Protein 2Z5B (pdb70)

InterPro domains:
  IPR018854 Proteasome chaperone 3/4 [PF10448] (1-143)

Solvent-accessible surface area: 13976 Å² total; per-residue (Å²): 115,60,2,72,26,20,68,82,71,20,103,121,142,19,36,0,21,2,6,0,2,0,2,46,91,61,225,58,143,125,20,1,0,9,1,14,0,2,11,48,123,217,104,19,41,2,22,0,2,12,19,0,59,19,104,116,167,108,72,20,68,32,97,38,3,34,84,21,204,35,85,94,12,59,50,0,0,92,57,2,0,33,57,0,0,82,117,20,46,7,13,0,1,0,0,0,16,10,34,107,82,31,75,20,53,86,0,88,85,24,38,146,26,0,16,102,57,1,40,85,27,0,100,102,49,14,79,124,114,39,64,88,61,54,33,85,12,78,233,211,76,90,28,0,1,1,3,0,3,50,23,95,70,8,10,8,0,7,0,0,12,48,1,53,8,62,3,0,4,35,0,32,38,122,69,197,274,125,83,115,93,132,104,117,86,173,110,113,113,42,84,22,83,38,56,38,57,38,46,90,93,85,30,100,54,11,60,77,5,0,36,71,0,0,10,23,0,96,160,57,8,71,122,136,200,27,27,0,1,0,0,3,2,56,153,2,53,166,94,59,126,104,70,155,43,38,20,69,44,0,31,124,3,0,99,49,15,143,0

Secondary structure (DSSP, 8-state):
--EEEEEEEE-----EEEEEEEESS-SSSSSPEEEEEEE-----EEEEEEEEEES----EEEEEEE--S-HHHHHHHHHHHHHHHHHHTS-EEEEEEEPTT--THHHHHTHHHHHHHHHHHHHHHH-/--EEEEEEES---PPEEEEEEEE-SS-EEEEEEETTB--EEEEEEE------SHHHHHHHH---EEEEEEES-TT-TTHHHHHHHHHHHIIIIIS----EEEEEE-GGG----SSHHHHHHHHHHHHHHHT-

Foldseek 3Di:
DQKDWDWDWADDLFIKTKIWIGGQADAADEDEIEIEMEGDPCQWDQAWKKKWAPPPCVDIDIDTPRDHPDPLLVVLQHCQQRVLCVVRRGMYIYTYTYHPPDDSVSCVVCVVVVNVVVVVVVVVSND/DDKFKFWDFQPPVTWIWIWMWDDDPQEIEIETETNNDWFWKKKKAWDDAVDDPVVVVCRVPPTDIDIGTPTDDPDDPLVSVLVSVLQVCVVPCLVPCNYMYMYIYDPVLAVVHDCRPSSSVVVSVRVVVSSD

Organism: Saccharomyces cerevisiae (strain ATCC 204508 / S288c) (NCBI:txid559292)

B-factor: mean 40.87, std 11.17, range [23.37, 74.4]

Radius of gyration: 18.98 Å; Cα contacts (8 Å, |Δi|>4): 530; chains: 2; bounding box: 68×46×50 Å

Nearest PDB structures (foldseek):
  2z5b-assembly1_A  TM=1.008E+00  e=1.012E-27  Saccharomyces cerevisiae
  2z5c-assembly2_D  TM=9.522E-01  e=6.255E-19  Saccharomyces cerevisiae
  8po5-assembly1_A  TM=5.313E-01  e=8.573E-04  Lactobacillus
  6ofl-assembly2_B  TM=3.312E-01  e=4.789E-01  Aequorea victoria
  8igg-assembly1_B  TM=2.305E-01  e=3.195E+00  Pseudomonas phage 201phi2-1

GO terms:
  GO:0005634 nucleus (C, IDA)
  GO:0005737 cytoplasm (C, IDA)
  GO:0051131 chaperone-mediated protein complex assembly (P, IGI)
  GO:0005737 cytoplasm (C, HDA)
  GO:0043248 proteasome assembly (P, IMP)
  GO:0051131 chaperone-mediated protein complex assembly (P, IMP)
  GO:0051131 chaperone-mediated protein complex assembly (P, IPI)
  GO:0005515 protein binding (F, IPI)
  GO:0080129 proteasome core complex assembly (P, IDA)
  GO:0032991 protein-containing complex (C, IDA)

Structure (mmCIF, N/CA/C/O backbone):
data_2Z5B
#
_entry.id   2Z5B
#
_cell.length_a   57.487
_cell.length_b   57.487
_cell.length_c   82.206
_cell.angle_alpha   90.00
_cell.angle_beta   90.00
_cell.angle_gamma   120.00
#
_symmetry.space_group_name_H-M   'P 31'
#
loop_
_entity.id
_entity.type
_entity.pdbx_description
1 polymer 'Protein YPL144W'
2 polymer 'Uncharacterized protein YLR021W'
3 water water
#
loop_
_atom_site.group_PDB
_atom_site.id
_atom_site.type_symbol
_atom_site.label_atom_id
_atom_site.label_alt_id
_atom_site.label_comp_id
_atom_site.label_asym_id
_atom_site.label_entity_id
_atom_site.label_seq_id
_atom_site.pdbx_PDB_ins_code
_atom_site.Cartn_x
_atom_site.Cartn_y
_atom_site.Cartn_z
_atom_site.occupancy
_atom_site.B_iso_or_equiv
_atom_site.auth_seq_id
_atom_site.auth_comp_id
_atom_site.auth_asym_id
_atom_site.auth_atom_id
_atom_site.pdbx_PDB_model_num
ATOM 1 N N . MET A 1 4 ? -14.146 56.374 -17.544 1.00 42.83 1 MET A N 1
ATOM 2 C CA . MET A 1 4 ? -13.111 55.742 -16.671 1.00 42.31 1 MET A CA 1
ATOM 3 C C . MET A 1 4 ? -13.766 55.203 -15.392 1.00 40.86 1 MET A C 1
ATOM 4 O O . MET A 1 4 ? -14.504 55.918 -14.723 1.00 40.79 1 MET A O 1
ATOM 9 N N . LEU A 1 5 ? -13.516 53.937 -15.066 1.00 39.29 2 LEU A N 1
ATOM 10 C CA . LEU A 1 5 ? -14.250 53.266 -13.982 1.00 37.96 2 LEU A CA 1
ATOM 11 C C . LEU A 1 5 ? -13.685 53.543 -12.598 1.00 37.30 2 LEU A C 1
ATOM 12 O O . LEU A 1 5 ? -14.370 53.350 -11.593 1.00 37.23 2 LEU A O 1
ATOM 17 N N . VAL A 1 6 ? -12.431 53.975 -12.554 1.00 36.09 3 VAL A N 1
ATOM 18 C CA . VAL A 1 6 ? -11.770 54.311 -11.290 1.00 35.37 3 VAL A CA 1
ATOM 19 C C . VAL A 1 6 ? -11.131 55.678 -11.425 1.00 34.82 3 VAL A C 1
ATOM 20 O O . VAL A 1 6 ? -10.893 56.129 -12.540 1.00 34.90 3 VAL A O 1
ATOM 24 N N . LYS A 1 7 ? -10.895 56.358 -10.309 1.00 33.79 4 LYS A N 1
ATOM 25 C CA . LYS A 1 7 ? -10.072 57.561 -10.321 1.00 33.79 4 LYS A CA 1
ATOM 26 C C . LYS A 1 7 ? -9.299 57.719 -9.016 1.00 32.78 4 LYS A C 1
ATOM 27 O O . LYS A 1 7 ? -9.738 57.239 -7.959 1.00 31.83 4 LYS A O 1
ATOM 33 N N . THR A 1 8 ? -8.159 58.392 -9.076 1.00 31.77 5 THR A N 1
ATOM 34 C CA . THR A 1 8 ? -7.519 58.723 -7.813 1.00 31.28 5 THR A CA 1
ATOM 35 C C . THR A 1 8 ? -7.450 60.201 -7.592 1.00 31.20 5 THR A C 1
ATOM 36 O O . THR A 1 8 ? -7.327 61.008 -8.542 1.00 29.15 5 THR A O 1
ATOM 40 N N . ILE A 1 9 ? -7.611 60.553 -6.324 1.00 29.81 6 ILE A N 1
ATOM 41 C CA . ILE A 1 9 ? -7.615 61.927 -5.907 1.00 30.34 6 ILE A CA 1
ATOM 42 C C . ILE A 1 9 ? -6.556 62.112 -4.825 1.00 30.65 6 ILE A C 1
ATOM 43 O O . ILE A 1 9 ? -6.223 61.159 -4.103 1.00 30.00 6 ILE A O 1
ATOM 48 N N . SER A 1 10 ? -6.010 63.323 -4.748 1.00 31.15 7 SER A N 1
ATOM 49 C CA . SER A 1 10 ? -5.066 63.717 -3.701 1.00 32.75 7 SER A CA 1
ATOM 50 C C . SER A 1 10 ? -5.756 64.813 -2.907 1.00 33.23 7 SER A C 1
ATOM 51 O O . SER A 1 10 ? -6.288 65.769 -3.490 1.00 32.57 7 SER A O 1
ATOM 54 N N . ARG A 1 11 ? -5.780 64.663 -1.583 1.00 33.73 8 ARG A N 1
ATOM 55 C CA . ARG A 1 11 ? -6.494 65.599 -0.735 1.00 34.68 8 ARG A CA 1
ATOM 56 C C . ARG A 1 11 ? -5.710 65.854 0.535 1.00 35.60 8 ARG A C 1
ATOM 57 O O . ARG A 1 11 ? -5.069 64.958 1.077 1.00 34.23 8 ARG A O 1
ATOM 65 N N . THR A 1 12 ? -5.747 67.096 0.994 1.00 37.23 9 THR A N 1
ATOM 66 C CA . THR A 1 12 ? -5.281 67.402 2.329 1.00 38.65 9 THR A CA 1
ATOM 67 C C . THR A 1 12 ? -6.513 67.640 3.182 1.00 39.53 9 THR A C 1
ATOM 68 O O . THR A 1 12 ? -7.444 68.345 2.774 1.00 39.88 9 THR A O 1
ATOM 72 N N . ILE A 1 13 ? -6.566 67.034 4.355 1.00 39.96 10 ILE A N 1
ATOM 73 C CA . ILE A 1 13 ? -7.651 67.396 5.225 1.00 41.21 10 ILE A CA 1
ATOM 74 C C . ILE A 1 13 ? -7.159 68.176 6.444 1.00 42.39 10 ILE A C 1
ATOM 75 O O . ILE A 1 13 ? -6.341 67.702 7.238 1.00 40.66 10 ILE A O 1
ATOM 80 N N . GLU A 1 14 ? -7.686 69.394 6.539 1.00 44.12 11 GLU A N 1
ATOM 81 C CA . GLU A 1 14 ? -7.175 70.437 7.419 1.00 46.81 11 GLU A CA 1
ATOM 82 C C . GLU A 1 14 ? -7.930 70.538 8.744 1.00 48.19 11 GLU A C 1
ATOM 83 O O . GLU A 1 14 ? -8.540 69.577 9.205 1.00 48.66 11 GLU A O 1
ATOM 89 N N . SER A 1 15 ? -7.893 71.749 9.306 1.00 50.19 12 SER A N 1
ATOM 90 C CA . SER A 1 15 ? -8.464 72.134 10.606 1.00 51.07 12 SER A CA 1
ATOM 91 C C . SER A 1 15 ? -8.589 71.051 11.660 1.00 51.53 12 SER A C 1
ATOM 92 O O . SER A 1 15 ? -7.586 70.676 12.265 1.00 52.51 12 SER A O 1
ATOM 95 N N . GLN A 1 21 ? -5.101 69.169 16.403 1.00 43.08 18 GLN A N 1
ATOM 96 C CA . GLN A 1 21 ? -5.326 67.937 15.631 1.00 42.42 18 GLN A CA 1
ATOM 97 C C . GLN A 1 21 ? -4.498 67.980 14.361 1.00 41.36 18 GLN A C 1
ATOM 98 O O . GLN A 1 21 ? -4.446 69.017 13.695 1.00 41.51 18 GLN A O 1
ATOM 104 N N . PRO A 1 22 ? -3.878 66.846 14.007 1.00 40.09 19 PRO A N 1
ATOM 105 C CA . PRO A 1 22 ? -2.954 66.825 12.892 1.00 39.06 19 PRO A CA 1
ATOM 106 C C . PRO A 1 22 ? -3.681 66.958 11.559 1.00 37.51 19 PRO A C 1
ATOM 107 O O . PRO A 1 22 ? -4.809 66.487 11.401 1.00 37.21 19 PRO A O 1
ATOM 111 N N . THR A 1 23 ? -3.028 67.635 10.631 1.00 35.55 20 THR A N 1
ATOM 112 C CA . THR A 1 23 ? -3.471 67.722 9.267 1.00 34.30 20 THR A CA 1
ATOM 113 C C . THR A 1 23 ? -3.149 66.393 8.589 1.00 32.55 20 THR A C 1
ATOM 114 O O . THR A 1 23 ? -2.095 65.818 8.830 1.00 31.58 20 THR A O 1
ATOM 118 N N . LEU A 1 24 ? -4.068 65.892 7.772 1.00 31.06 21 LEU A N 1
ATOM 119 C CA . LEU A 1 24 ? -3.847 64.580 7.144 1.00 30.33 21 LEU A CA 1
ATOM 120 C C . LEU A 1 24 ? -3.630 64.735 5.652 1.00 29.89 21 LEU A C 1
ATOM 121 O O . LEU A 1 24 ? -4.195 65.627 5.021 1.00 30.65 21 LEU A O 1
ATOM 126 N N . ASP A 1 25 ? -2.804 63.849 5.115 1.00 29.69 22 ASP A N 1
ATOM 127 C CA . ASP A 1 25 ? -2.474 63.767 3.702 1.00 29.49 22 ASP A CA 1
ATOM 128 C C . ASP A 1 25 ? -3.056 62.460 3.157 1.00 28.91 22 ASP A C 1
ATOM 129 O O . ASP A 1 25 ? -2.795 61.397 3.709 1.00 27.22 22 ASP A O 1
ATOM 134 N N . VAL A 1 26 ? -3.828 62.563 2.076 1.00 28.26 23 VAL A N 1
ATOM 135 C CA . VAL A 1 26 ? -4.592 61.447 1.539 1.00 27.77 23 VAL A CA 1
ATOM 136 C C . VAL A 1 26 ? -4.361 61.288 0.023 1.00 27.18 23 VAL A C 1
ATOM 137 O O . VAL A 1 26 ? -4.341 62.276 -0.721 1.00 25.76 23 VAL A O 1
ATOM 141 N N . ILE A 1 27 ? -4.141 60.042 -0.400 1.00 26.06 24 ILE A N 1
ATOM 142 C CA . ILE A 1 27 ? -4.349 59.633 -1.795 1.00 25.78 24 ILE A CA 1
ATOM 143 C C . ILE A 1 27 ? -5.386 58.505 -1.763 1.00 26.07 24 ILE A C 1
ATOM 144 O O . ILE A 1 27 ? -5.185 57.505 -1.081 1.00 26.79 24 ILE A O 1
ATOM 149 N N . ALA A 1 28 ? -6.487 58.660 -2.497 1.00 25.56 25 ALA A N 1
ATOM 150 C CA . ALA A 1 28 ? -7.561 57.668 -2.504 1.00 25.94 25 ALA A CA 1
ATOM 151 C C . ALA A 1 28 ? -7.832 57.237 -3.934 1.00 26.76 25 ALA A C 1
ATOM 152 O O . ALA A 1 28 ? -7.981 58.095 -4.817 1.00 27.05 25 ALA A O 1
ATOM 154 N N . THR A 1 29 ? -7.892 55.927 -4.165 1.00 26.46 26 THR A N 1
ATOM 155 C CA . THR A 1 29 ? -8.345 55.403 -5.451 1.00 26.51 26 THR A CA 1
ATOM 156 C C . THR A 1 29 ? -9.753 54.849 -5.265 1.00 27.34 26 THR A C 1
ATOM 157 O O . THR A 1 29 ? -9.990 54.007 -4.395 1.00 25.62 26 THR A O 1
ATOM 161 N N . LEU A 1 30 ? -10.672 55.349 -6.090 1.00 28.57 27 LEU A N 1
ATOM 162 C CA . LEU A 1 30 ? -12.102 55.200 -5.883 1.00 31.56 27 LEU A CA 1
ATOM 163 C C . LEU A 1 30 ? -12.832 54.807 -7.166 1.00 33.03 27 LEU A C 1
ATOM 164 O O . LEU A 1 30 ? -12.421 55.225 -8.258 1.00 32.63 27 LEU A O 1
ATOM 169 N N . PRO A 1 31 ? -13.908 54.003 -7.045 1.00 35.35 28 PRO A N 1
ATOM 170 C CA . PRO A 1 31 ? -14.831 53.812 -8.175 1.00 37.75 28 PRO A CA 1
ATOM 171 C C . PRO A 1 31 ? -15.379 55.161 -8.606 1.00 40.43 28 PRO A C 1
ATOM 172 O O . PRO A 1 31 ? -15.751 55.973 -7.748 1.00 40.22 28 PRO A O 1
ATOM 176 N N . ALA A 1 32 ? -15.404 55.408 -9.914 1.00 43.87 29 ALA A N 1
ATOM 177 C CA . ALA A 1 32 ? -15.924 56.671 -10.454 1.00 46.80 29 ALA A CA 1
ATOM 178 C C . ALA A 1 32 ? -17.444 56.699 -10.382 1.00 49.31 29 ALA A C 1
ATOM 179 O O . ALA A 1 32 ? -18.056 57.769 -10.254 1.00 49.75 29 ALA A O 1
ATOM 181 N N . ASP A 1 33 ? -18.031 55.505 -10.460 1.00 51.88 30 ASP A N 1
ATOM 182 C CA . ASP A 1 33 ? -19.471 55.300 -10.432 1.00 54.66 30 ASP A CA 1
ATOM 183 C C . ASP A 1 33 ? -19.763 54.392 -9.255 1.00 55.94 30 ASP A C 1
ATOM 184 O O . ASP A 1 33 ? -19.188 53.311 -9.146 1.00 56.19 30 ASP A O 1
ATOM 189 N N . ASP A 1 34 ? -20.648 54.812 -8.361 1.00 57.68 31 ASP A N 1
ATOM 190 C CA . ASP A 1 34 ? -20.760 54.075 -7.111 1.00 59.27 31 ASP A CA 1
ATOM 191 C C . ASP A 1 34 ? -22.147 53.777 -6.551 1.00 60.10 31 ASP A C 1
ATOM 192 O O . ASP A 1 34 ? -22.933 54.682 -6.224 1.00 60.54 31 ASP A O 1
ATOM 197 N N . ARG A 1 35 ? -22.428 52.482 -6.483 1.00 60.71 32 ARG A N 1
ATOM 198 C CA . ARG A 1 35 ? -23.223 51.911 -5.410 1.00 61.13 32 ARG A CA 1
ATOM 199 C C . ARG A 1 35 ? -22.246 51.009 -4.643 1.00 60.88 32 ARG A C 1
ATOM 200 O O . ARG A 1 35 ? -21.053 51.334 -4.546 1.00 61.32 32 ARG A O 1
ATOM 208 N N . SER A 1 36 ? -22.730 49.883 -4.122 1.00 60.25 33 SER A N 1
ATOM 209 C CA . SER A 1 36 ? -21.915 49.000 -3.294 1.00 59.19 33 SER A CA 1
ATOM 210 C C . SER A 1 36 ? -21.539 47.723 -4.049 1.00 58.14 33 SER A C 1
ATOM 211 O O . SER A 1 36 ? -22.384 46.829 -4.216 1.00 58.45 33 SER A O 1
ATOM 214 N N . LYS A 1 37 ? -20.284 47.632 -4.506 1.00 56.55 34 LYS A N 1
ATOM 215 C CA . LYS A 1 37 ? -19.869 46.516 -5.381 1.00 54.33 34 LYS A CA 1
ATOM 216 C C . LYS A 1 37 ? -18.384 46.106 -5.468 1.00 52.46 34 LYS A C 1
ATOM 217 O O . LYS A 1 37 ? -17.699 45.967 -4.455 1.00 52.67 34 LYS A O 1
ATOM 223 N N . LYS A 1 38 ? -17.921 45.899 -6.701 1.00 49.74 35 LYS A N 1
ATOM 224 C CA . LYS A 1 38 ? -16.739 45.094 -6.996 1.00 46.93 35 LYS A CA 1
ATOM 225 C C . LYS A 1 38 ? -15.408 45.851 -7.010 1.00 44.67 35 LYS A C 1
ATOM 226 O O . LYS A 1 38 ? -14.353 45.256 -6.788 1.00 44.45 35 LYS A O 1
ATOM 232 N N . ILE A 1 39 ? -15.459 47.145 -7.300 1.00 40.88 36 ILE A N 1
ATOM 233 C CA . ILE A 1 39 ? -14.253 47.957 -7.387 1.00 38.62 36 ILE A CA 1
ATOM 234 C C . ILE A 1 39 ? -13.815 48.367 -5.975 1.00 36.28 36 ILE A C 1
ATOM 235 O O . ILE A 1 39 ? -14.590 48.987 -5.254 1.00 35.81 36 ILE A O 1
ATOM 240 N N . PRO A 1 40 ? -12.585 47.993 -5.580 1.00 34.43 37 PRO A N 1
ATOM 241 C CA . PRO A 1 40 ? -12.071 48.305 -4.245 1.00 33.00 37 PRO A CA 1
ATOM 242 C C . PRO A 1 40 ? -11.723 49.765 -4.054 1.00 31.57 37 PRO A C 1
ATOM 243 O O . PRO A 1 40 ? -11.365 50.443 -5.007 1.00 30.71 37 PRO A O 1
ATOM 247 N N . ILE A 1 41 ? -11.813 50.235 -2.811 1.00 30.46 38 ILE A N 1
ATOM 248 C CA . ILE A 1 41 ? -11.247 51.531 -2.441 1.00 29.24 38 ILE A CA 1
ATOM 249 C C . ILE A 1 41 ? -9.826 51.237 -1.989 1.00 28.11 38 ILE A C 1
ATOM 250 O O . ILE A 1 41 ? -9.583 50.245 -1.298 1.00 27.35 38 ILE A O 1
ATOM 255 N N . SER A 1 42 ? -8.878 52.064 -2.429 1.00 27.39 39 SER A N 1
ATOM 256 C CA . SER A 1 42 ? -7.535 52.074 -1.855 1.00 26.50 39 SER A CA 1
ATOM 257 C C . SER A 1 42 ? -7.323 53.434 -1.213 1.00 26.68 39 SER A C 1
ATOM 258 O O . SER A 1 42 ? -7.594 54.466 -1.837 1.00 27.36 39 SER A O 1
ATOM 261 N N . LEU A 1 43 ? -6.851 53.445 0.021 1.00 25.55 40 LEU A N 1
ATOM 262 C CA . LEU A 1 43 ? -6.585 54.701 0.714 1.00 25.41 40 LEU A CA 1
ATOM 263 C C . LEU A 1 43 ? -5.169 54.706 1.209 1.00 24.97 40 LEU A C 1
ATOM 264 O O . LEU A 1 43 ? -4.722 53.743 1.849 1.00 25.16 40 LEU A O 1
ATOM 269 N N . VAL A 1 44 ? -4.435 55.759 0.858 1.00 24.77 41 VAL A N 1
ATOM 270 C CA . VAL A 1 44 ? -3.144 56.025 1.501 1.00 24.87 41 VAL A CA 1
ATOM 271 C C . VAL A 1 44 ? -3.370 57.246 2.398 1.00 25.05 41 VAL A C 1
ATOM 272 O O . VAL A 1 44 ? -3.884 58.284 1.938 1.00 25.66 41 VAL A O 1
ATOM 276 N N . VAL A 1 45 ? -3.046 57.109 3.683 1.00 24.90 42 VAL A N 1
ATOM 277 C CA . VAL A 1 45 ? -3.306 58.189 4.648 1.00 26.63 42 VAL A CA 1
ATOM 278 C C . VAL A 1 45 ? -2.142 58.343 5.634 1.00 26.94 42 VAL A C 1
ATOM 279 O O . VAL A 1 45 ? -1.514 57.371 6.012 1.00 27.32 42 VAL A O 1
ATOM 283 N N . GLY A 1 46 ? -1.831 59.585 5.985 1.00 28.34 43 GLY A N 1
ATOM 284 C CA . GLY A 1 46 ? -0.757 59.875 6.930 1.00 28.92 43 GLY A CA 1
ATOM 285 C C . GLY A 1 46 ? -0.864 61.305 7.402 1.00 29.82 43 GLY A C 1
ATOM 286 O O . GLY A 1 46 ? -1.743 62.044 6.963 1.00 28.93 43 GLY A O 1
ATOM 287 N N . PHE A 1 47 ? 0.042 61.695 8.295 1.00 31.09 44 PHE A N 1
ATOM 288 C CA . PHE A 1 47 ? 0.137 63.086 8.690 1.00 32.74 44 PHE A CA 1
ATOM 289 C C . PHE A 1 47 ? 0.814 63.873 7.580 1.00 34.45 44 PHE A C 1
ATOM 290 O O . PHE A 1 47 ? 1.507 63.306 6.738 1.00 34.80 44 PHE A O 1
ATOM 298 N N . LYS A 1 48 ? 0.574 65.175 7.553 1.00 36.11 45 LYS A N 1
ATOM 299 C CA . LYS A 1 48 ? 1.210 66.034 6.574 1.00 38.13 45 LYS A CA 1
ATOM 300 C C . LYS A 1 48 ? 2.190 66.978 7.262 1.00 39.17 45 LYS A C 1
ATOM 301 O O . LYS A 1 48 ? 1.911 67.499 8.339 1.00 38.70 45 LYS A O 1
ATOM 307 N N . GLN A 1 49 ? 3.332 67.193 6.624 1.00 40.63 46 GLN A N 1
ATOM 308 C CA . GLN A 1 49 ? 4.272 68.225 7.034 1.00 42.59 46 GLN A CA 1
ATOM 309 C C . GLN A 1 49 ? 4.349 69.299 5.938 1.00 43.97 46 GLN A C 1
ATOM 310 O O . GLN A 1 49 ? 4.298 68.983 4.750 1.00 43.82 46 GLN A O 1
ATOM 316 N N . GLU A 1 50 ? 4.409 70.558 6.380 1.00 45.25 47 GLU A N 1
ATOM 317 C CA . GLU A 1 50 ? 4.839 71.753 5.611 1.00 46.89 47 GLU A CA 1
ATOM 318 C C . GLU A 1 50 ? 3.710 72.542 4.964 1.00 47.23 47 GLU A C 1
ATOM 319 O O . GLU A 1 50 ? 3.387 73.632 5.428 1.00 48.18 47 GLU A O 1
ATOM 325 N N . SER A 1 56 ? 9.735 59.987 1.037 1.00 40.94 53 SER A N 1
ATOM 326 C CA . SER A 1 56 ? 10.254 60.320 2.358 1.00 40.28 53 SER A CA 1
ATOM 327 C C . SER A 1 56 ? 9.547 59.541 3.490 1.00 39.25 53 SER A C 1
ATOM 328 O O . SER A 1 56 ? 10.210 58.990 4.385 1.00 39.77 53 SER A O 1
ATOM 331 N N . SER A 1 57 ? 8.218 59.475 3.433 1.00 37.21 54 SER A N 1
ATOM 332 C CA . SER A 1 57 ? 7.428 58.731 4.424 1.00 35.58 54 SER A CA 1
ATOM 333 C C . SER A 1 57 ? 7.568 57.228 4.255 1.00 34.43 54 SER A C 1
ATOM 334 O O . SER A 1 57 ? 7.966 56.759 3.197 1.00 33.64 54 SER A O 1
ATOM 337 N N . SER A 1 58 ? 7.257 56.477 5.312 1.00 33.29 55 SER A N 1
ATOM 338 C CA . SER A 1 58 ? 7.336 55.024 5.269 1.00 32.58 55 SER A CA 1
ATOM 339 C C . SER A 1 58 ? 5.959 54.427 5.082 1.00 31.15 55 SER A C 1
ATOM 340 O O . SER A 1 58 ? 4.986 54.944 5.619 1.00 31.08 55 SER A O 1
ATOM 343 N N . LEU A 1 59 ? 5.881 53.330 4.330 1.00 30.34 56 LEU A N 1
ATOM 344 C CA . LEU A 1 59 ? 4.650 52.545 4.273 1.00 29.60 56 LEU A CA 1
ATOM 345 C C . LEU A 1 59 ? 4.670 51.654 5.516 1.00 29.35 56 LEU A C 1
ATOM 346 O O . LEU A 1 59 ? 5.398 50.670 5.554 1.00 29.36 56 LEU A O 1
ATOM 351 N N . SER A 1 60 ? 3.911 52.026 6.542 1.00 28.14 57 SER A N 1
ATOM 352 C CA . SER A 1 60 ? 4.045 51.361 7.843 1.00 28.36 57 SER A CA 1
ATOM 353 C C . SER A 1 60 ? 3.202 50.108 7.922 1.00 27.79 57 SER A C 1
ATOM 354 O O . SER A 1 60 ? 3.616 49.103 8.510 1.00 28.22 57 SER A O 1
ATOM 357 N N . CYS A 1 61 ? 2.026 50.168 7.318 1.00 27.21 58 CYS A N 1
ATOM 358 C CA . CYS A 1 61 ? 1.103 49.032 7.327 1.00 27.06 58 CYS A CA 1
ATOM 359 C C . CYS A 1 61 ? 0.195 49.106 6.103 1.00 26.17 58 CYS A C 1
ATOM 360 O O . CYS A 1 61 ? -0.177 50.198 5.704 1.00 26.30 58 CYS A O 1
ATOM 363 N N . TYR A 1 62 ? -0.123 47.946 5.511 1.00 26.02 59 TYR A N 1
ATOM 364 C CA . TYR A 1 62 ? -1.018 47.819 4.343 1.00 25.58 59 TYR A CA 1
ATOM 365 C C . TYR A 1 62 ? -2.061 46.816 4.770 1.00 26.25 59 TYR A C 1
ATOM 366 O O . TYR A 1 62 ? -1.718 45.653 5.037 1.00 26.14 59 TYR A O 1
ATOM 375 N N . TYR A 1 63 ? -3.307 47.263 4.881 1.00 26.18 60 TYR A N 1
ATOM 376 C CA . TYR A 1 63 ? -4.379 46.437 5.436 1.00 27.64 60 TYR A CA 1
ATOM 377 C C . TYR A 1 63 ? -5.487 46.244 4.420 1.00 27.52 60 TYR A C 1
ATOM 378 O O . TYR A 1 63 ? -5.846 47.189 3.743 1.00 27.88 60 TYR A O 1
ATOM 387 N N . TYR A 1 64 ? -6.043 45.030 4.345 1.00 27.94 61 TYR A N 1
ATOM 388 C CA . TYR A 1 64 ? -7.123 44.704 3.426 1.00 28.19 61 TYR A CA 1
ATOM 389 C C . TYR A 1 64 ? -8.388 44.275 4.165 1.00 29.08 61 TYR A C 1
ATOM 390 O O . TYR A 1 64 ? -8.295 43.503 5.119 1.00 28.11 61 TYR A O 1
ATOM 399 N N . ALA A 1 65 ? -9.559 44.750 3.713 1.00 29.21 62 ALA A N 1
ATOM 400 C CA . ALA A 1 65 ? -10.852 44.228 4.186 1.00 30.77 62 ALA A CA 1
ATOM 401 C C . ALA A 1 65 ? -11.876 44.110 3.064 1.00 31.85 62 ALA A C 1
ATOM 402 O O . ALA A 1 65 ? -11.798 44.816 2.061 1.00 31.61 62 ALA A O 1
ATOM 404 N N . ILE A 1 66 ? -12.843 43.215 3.249 1.00 32.93 63 ILE A N 1
ATOM 405 C CA . ILE A 1 66 ? -13.868 42.948 2.260 1.00 34.70 63 ILE A CA 1
ATOM 406 C C . ILE A 1 66 ? -15.099 42.379 3.000 1.00 36.94 63 ILE A C 1
ATOM 407 O O . ILE A 1 66 ? -14.936 41.660 3.994 1.00 35.91 63 ILE A O 1
ATOM 412 N N . PRO A 1 67 ? -16.325 42.738 2.553 1.00 39.39 64 PRO A N 1
ATOM 413 C CA . PRO A 1 67 ? -17.510 42.112 3.142 1.00 41.36 64 PRO A CA 1
ATOM 414 C C . PRO A 1 67 ? -17.456 40.606 2.900 1.00 43.44 64 PRO A C 1
ATOM 415 O O . PRO A 1 67 ? -17.133 40.181 1.792 1.00 43.26 64 PRO A O 1
ATOM 419 N N . LEU A 1 68 ? -17.732 39.811 3.935 1.00 46.64 65 LEU A N 1
ATOM 420 C CA . LEU A 1 68 ? -17.662 38.347 3.811 1.00 49.18 65 LEU A CA 1
ATOM 421 C C . LEU A 1 68 ? -18.835 37.783 2.995 1.00 51.33 65 LEU A C 1
ATOM 422 O O . LEU A 1 68 ? -18.644 36.880 2.186 1.00 52.14 65 LEU A O 1
ATOM 427 N N . MET A 1 69 ? -20.033 38.332 3.186 1.00 53.92 66 MET A N 1
ATOM 428 C CA . MET A 1 69 ? -21.259 37.742 2.619 1.00 56.85 66 MET A CA 1
ATOM 429 C C . MET A 1 69 ? -21.892 38.535 1.465 1.00 57.68 66 MET A C 1
ATOM 430 O O . MET A 1 69 ? -21.192 39.185 0.688 1.00 58.23 66 MET A O 1
ATOM 435 N N . ARG A 1 70 ? -23.222 38.461 1.373 1.00 58.99 67 ARG A N 1
ATOM 436 C CA . ARG A 1 70 ? -24.034 39.074 0.306 1.00 59.85 67 ARG A CA 1
ATOM 437 C C . ARG A 1 70 ? -24.052 38.217 -0.957 1.00 60.16 67 ARG A C 1
ATOM 438 O O . ARG A 1 70 ? -24.968 37.414 -1.163 1.00 60.75 67 ARG A O 1
ATOM 446 N N . SER A 1 81 ? -23.589 42.959 9.692 1.00 54.25 78 SER A N 1
ATOM 447 C CA . SER A 1 81 ? -22.633 42.913 8.590 1.00 54.23 78 SER A CA 1
ATOM 448 C C . SER A 1 81 ? -21.333 42.220 9.009 1.00 53.52 78 SER A C 1
ATOM 449 O O . SER A 1 81 ? -20.749 42.581 10.027 1.00 54.07 78 SER A O 1
ATOM 452 N N . ASN A 1 82 ? -20.889 41.231 8.235 1.00 52.34 79 ASN A N 1
ATOM 453 C CA . ASN A 1 82 ? -19.553 40.673 8.422 1.00 51.00 79 ASN A CA 1
ATOM 454 C C . ASN A 1 82 ? -18.555 41.137 7.354 1.00 49.66 79 ASN A C 1
ATOM 455 O O . ASN A 1 82 ? -18.705 40.828 6.172 1.00 50.15 79 ASN A O 1
ATOM 460 N N . VAL A 1 83 ? -17.558 41.902 7.797 1.00 47.36 80 VAL A N 1
ATOM 461 C CA . VAL A 1 83 ? -16.391 42.246 6.991 1.00 44.39 80 VAL A CA 1
ATOM 462 C C . VAL A 1 83 ? -15.191 41.484 7.566 1.00 42.78 80 VAL A C 1
ATOM 463 O O . VAL A 1 83 ? -14.985 41.464 8.778 1.00 43.16 80 VAL A O 1
ATOM 467 N N . VAL A 1 84 ? -14.426 40.825 6.701 1.00 40.18 81 VAL A N 1
ATOM 468 C CA . VAL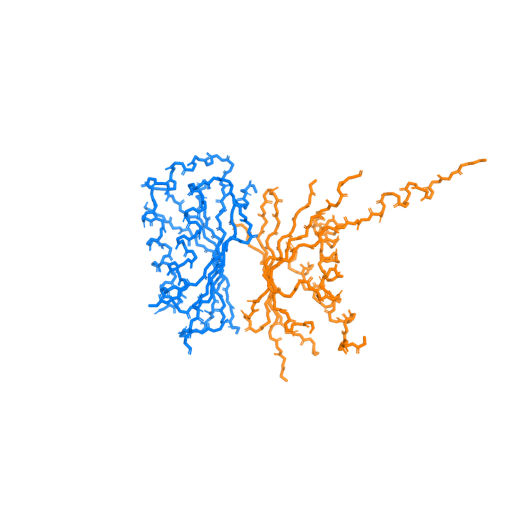 A 1 84 ? -13.205 40.131 7.112 1.00 38.69 81 VAL A CA 1
ATOM 469 C C . VAL A 1 84 ? -11.986 40.943 6.668 1.00 37.89 81 VAL A C 1
ATOM 470 O O . VAL A 1 84 ? -11.987 41.522 5.594 1.00 37.10 81 VAL A O 1
ATOM 474 N N . GLY A 1 85 ? -10.952 40.984 7.498 1.00 37.33 82 GLY A N 1
ATOM 475 C CA . GLY A 1 85 ? -9.781 41.781 7.175 1.00 36.44 82 GLY A CA 1
ATOM 476 C C . GLY A 1 85 ? -8.495 41.143 7.628 1.00 36.04 82 GLY A C 1
ATOM 477 O O . GLY A 1 85 ? -8.483 40.327 8.560 1.00 36.55 82 GLY A O 1
ATOM 478 N N . ILE A 1 86 ? -7.411 41.514 6.961 1.00 34.87 83 ILE A N 1
ATOM 479 C CA . ILE A 1 86 ? -6.088 41.021 7.293 1.00 33.64 83 ILE A CA 1
ATOM 480 C C . ILE A 1 86 ? -5.000 42.028 6.908 1.00 32.61 83 ILE A C 1
ATOM 481 O O . ILE A 1 86 ? -5.133 42.734 5.898 1.00 30.96 83 ILE A O 1
ATOM 486 N N . PRO A 1 87 ? -3.921 42.095 7.716 1.00 31.73 84 PRO A N 1
ATOM 487 C CA . PRO A 1 87 ? -2.749 42.854 7.297 1.00 31.55 84 PRO A CA 1
ATOM 488 C C . PRO A 1 87 ? -2.069 42.214 6.093 1.00 31.79 84 PRO A C 1
ATOM 489 O O . PRO A 1 87 ? -1.758 41.012 6.100 1.00 31.72 84 PRO A O 1
ATOM 493 N N . LEU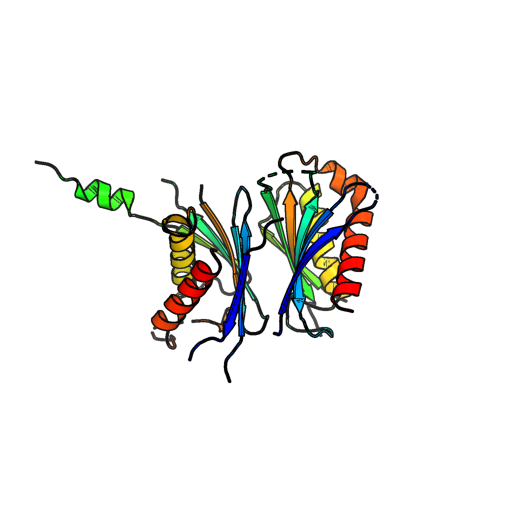 A 1 88 ? -1.864 43.005 5.048 1.00 31.36 85 LEU A N 1
ATOM 494 C CA . LEU A 1 88 ? -1.089 42.540 3.896 1.00 31.62 85 LEU A CA 1
ATOM 495 C C . LEU A 1 88 ? 0.395 42.838 4.104 1.00 32.40 85 LEU A C 1
ATOM 496 O O . LEU A 1 88 ? 1.251 42.031 3.760 1.00 34.15 85 LEU A O 1
ATOM 501 N N . LEU A 1 89 ? 0.704 43.997 4.663 1.00 32.30 86 LEU A N 1
ATOM 502 C CA . LEU A 1 89 ? 2.039 44.245 5.179 1.00 33.32 86 LEU A CA 1
ATOM 503 C C . LEU A 1 89 ? 1.843 44.637 6.632 1.00 33.70 86 LEU A C 1
ATOM 504 O O . LEU A 1 89 ? 1.341 45.724 6.917 1.00 33.29 86 LEU A O 1
ATOM 509 N N . ASP A 1 90 ? 2.197 43.732 7.539 1.00 34.10 87 ASP A N 1
ATOM 510 C CA . ASP A 1 90 ? 1.944 43.928 8.966 1.00 34.73 87 ASP A CA 1
ATOM 511 C C . ASP A 1 90 ? 2.968 44.873 9.592 1.00 34.70 87 ASP A C 1
ATOM 512 O O . ASP A 1 90 ? 4.038 45.097 9.031 1.00 34.66 87 ASP A O 1
ATOM 517 N N . THR A 1 91 ? 2.613 45.465 10.729 1.00 35.21 88 THR A N 1
ATOM 518 C CA . THR A 1 91 ? 3.558 46.227 11.555 1.00 35.47 88 THR A CA 1
ATOM 519 C C . THR A 1 91 ? 3.560 45.650 12.968 1.00 36.34 88 THR A C 1
ATOM 520 O O . THR A 1 91 ? 2.547 45.130 13.423 1.00 36.11 88 THR A O 1
ATOM 524 N N . LYS A 1 92 ? 4.686 45.770 13.666 1.00 37.33 89 LYS A N 1
ATOM 525 C CA . LYS A 1 92 ? 4.762 45.318 15.050 1.00 38.26 89 LYS A CA 1
ATOM 526 C C . LYS A 1 92 ? 4.138 46.354 15.991 1.00 38.03 89 LYS A C 1
ATOM 527 O O . LYS A 1 92 ? 3.746 46.027 17.120 1.00 38.18 89 LYS A O 1
ATOM 533 N N . ASP A 1 93 ? 4.029 47.599 15.515 1.00 36.91 90 ASP A N 1
ATOM 534 C CA . ASP A 1 93 ? 3.444 48.682 16.304 1.00 35.96 90 ASP A CA 1
ATOM 535 C C . ASP A 1 93 ? 1.916 48.600 16.326 1.00 35.58 90 ASP A C 1
ATOM 536 O O . ASP A 1 93 ? 1.261 48.883 15.314 1.00 34.58 90 ASP A O 1
ATOM 541 N N . ASP A 1 94 ? 1.347 48.209 17.473 1.00 35.17 91 ASP A N 1
ATOM 542 C CA . ASP A 1 94 ? -0.122 48.125 17.650 1.00 35.35 91 ASP A CA 1
ATOM 543 C C . ASP A 1 94 ? -0.849 49.426 17.319 1.00 34.59 91 ASP A C 1
ATOM 544 O O . ASP A 1 94 ? -1.979 49.395 16.849 1.00 34.21 91 ASP A O 1
ATOM 549 N N . ARG A 1 95 ? -0.215 50.564 17.619 1.00 34.35 92 ARG A N 1
ATOM 550 C CA . ARG A 1 95 ? -0.819 51.892 17.417 1.00 33.96 92 ARG A CA 1
ATOM 551 C C . ARG A 1 95 ? -1.069 52.169 15.929 1.00 33.28 92 ARG A C 1
ATOM 552 O O . ARG A 1 95 ? -2.101 52.730 15.556 1.00 32.77 92 ARG A O 1
ATOM 560 N N . ILE A 1 96 ? -0.107 51.781 15.098 1.00 32.29 93 ILE A N 1
ATOM 561 C CA . ILE A 1 96 ? -0.257 51.846 13.636 1.00 31.73 93 ILE A CA 1
ATOM 562 C C . ILE A 1 96 ? -1.223 50.767 13.135 1.00 31.27 93 ILE A C 1
ATOM 563 O O . ILE A 1 96 ? -2.151 51.088 12.404 1.00 30.22 93 ILE A O 1
ATOM 568 N N . ARG A 1 97 ? -1.017 49.505 13.547 1.00 31.27 94 ARG A N 1
ATOM 569 C CA . ARG A 1 97 ? -1.900 48.391 13.135 1.00 32.26 94 ARG A CA 1
ATOM 570 C C . ARG A 1 97 ? -3.376 48.612 13.437 1.00 31.82 94 ARG A C 1
ATOM 571 O O . ARG A 1 97 ? -4.248 48.338 12.577 1.00 31.51 94 ARG A O 1
ATOM 579 N N . ASP A 1 98 ? -3.664 49.076 14.659 1.00 31.84 95 ASP A N 1
ATOM 580 C CA . ASP A 1 98 ? -5.043 49.420 15.066 1.00 31.66 95 ASP A CA 1
ATOM 581 C C . ASP A 1 98 ? -5.672 50.376 14.072 1.00 30.34 95 ASP A C 1
ATOM 582 O O . ASP A 1 98 ? -6.796 50.167 13.621 1.00 29.47 95 ASP A O 1
ATOM 587 N N . MET A 1 99 ? -4.940 51.436 13.733 1.00 29.96 96 MET A N 1
ATOM 588 C CA . MET A 1 99 ? -5.473 52.463 12.845 1.00 29.61 96 MET A CA 1
ATOM 589 C C . MET A 1 99 ? -5.797 51.914 11.456 1.00 29.67 96 MET A C 1
ATOM 590 O O . MET A 1 99 ? -6.884 52.174 10.933 1.00 29.59 96 MET A O 1
ATOM 595 N N . ALA A 1 100 ? -4.839 51.187 10.874 1.00 28.99 97 ALA A N 1
ATOM 596 C CA . ALA A 1 100 ? -4.977 50.621 9.524 1.00 28.99 97 ALA A CA 1
ATOM 597 C C . ALA A 1 100 ? -6.087 49.589 9.484 1.00 28.75 97 ALA A C 1
ATOM 598 O O . ALA A 1 100 ? -6.868 49.546 8.535 1.00 28.87 97 ALA A O 1
ATOM 600 N N . ARG A 1 101 ? -6.165 48.769 10.537 1.00 29.17 98 ARG A N 1
ATOM 601 C CA . ARG A 1 101 ? -7.226 47.762 10.665 1.00 29.37 98 ARG A CA 1
ATOM 602 C C . ARG A 1 101 ? -8.585 48.411 10.743 1.00 28.87 98 ARG A C 1
ATOM 603 O O . ARG A 1 101 ? -9.466 48.059 9.975 1.00 29.12 98 ARG A O 1
ATOM 611 N N . HIS A 1 102 ? -8.752 49.346 11.681 1.00 29.24 99 HIS A N 1
ATOM 612 C CA . HIS A 1 102 ? -10.015 50.071 11.827 1.00 29.08 99 HIS A CA 1
ATOM 613 C C . HIS A 1 102 ? -10.410 50.803 10.563 1.00 28.96 99 HIS A C 1
ATOM 614 O O . HIS A 1 102 ? -11.570 50.743 10.152 1.00 29.04 99 HIS A O 1
ATOM 621 N N . MET A 1 103 ? -9.446 51.502 9.961 1.00 28.02 100 MET A N 1
ATOM 622 C CA . MET A 1 103 ? -9.704 52.232 8.722 1.00 27.98 100 MET A CA 1
ATOM 623 C C . MET A 1 103 ? -10.252 51.336 7.634 1.00 27.63 100 MET A C 1
ATOM 624 O O . MET A 1 103 ? -11.307 51.610 7.084 1.00 28.18 100 MET A O 1
ATOM 629 N N . ALA A 1 104 ? -9.547 50.256 7.331 1.00 28.15 101 ALA A N 1
ATOM 630 C CA . ALA A 1 104 ? -9.962 49.366 6.261 1.00 28.24 101 ALA A CA 1
ATOM 631 C C . ALA A 1 104 ? -11.311 48.736 6.585 1.00 29.02 101 ALA A C 1
ATOM 632 O O . ALA A 1 104 ? -12.179 48.702 5.734 1.00 28.72 101 ALA A O 1
ATOM 634 N N . THR A 1 105 ? -11.463 48.242 7.812 1.00 29.88 102 THR A N 1
ATOM 635 C CA . THR A 1 105 ? -12.680 47.534 8.218 1.00 31.75 102 THR A CA 1
ATOM 636 C C . THR A 1 105 ? -13.896 48.450 8.219 1.00 31.07 102 THR A C 1
ATOM 637 O O . THR A 1 105 ? -14.948 48.086 7.702 1.00 31.74 102 THR A O 1
ATOM 641 N N . ILE A 1 106 ? -13.752 49.644 8.785 1.00 31.69 103 ILE A N 1
ATOM 642 C CA . ILE A 1 106 ? -14.863 50.591 8.820 1.00 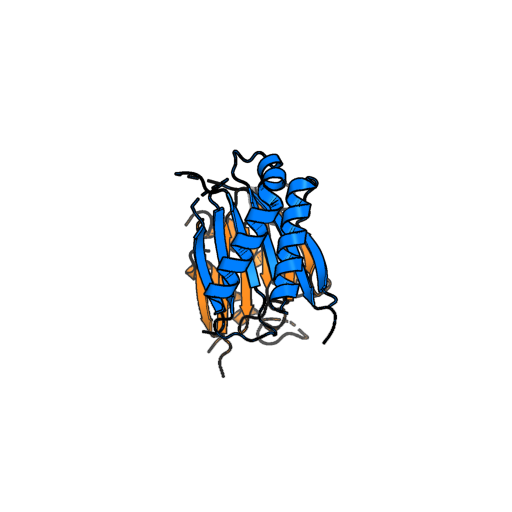32.20 103 ILE A CA 1
ATOM 643 C C . ILE A 1 106 ? -15.228 51.111 7.410 1.00 32.47 103 ILE A C 1
ATOM 644 O O . ILE A 1 106 ? -16.419 51.241 7.074 1.00 31.18 103 ILE A O 1
ATOM 649 N N . ILE A 1 107 ? -14.220 51.384 6.583 1.00 32.30 104 ILE A N 1
ATOM 650 C CA . ILE A 1 107 ? -14.492 51.806 5.206 1.00 32.98 104 ILE A CA 1
ATOM 651 C C . ILE A 1 107 ? -15.248 50.715 4.448 1.00 33.98 104 ILE A C 1
ATOM 652 O O . ILE A 1 107 ? -16.249 50.997 3.791 1.00 33.77 104 ILE A O 1
ATOM 657 N N . SER A 1 108 ? -14.778 49.475 4.561 1.00 35.77 105 SER A N 1
ATOM 658 C CA . SER A 1 108 ? -15.410 48.352 3.879 1.00 37.07 105 SER A CA 1
ATOM 659 C C . SER A 1 108 ? -16.869 48.175 4.331 1.00 37.99 105 SER A C 1
ATOM 660 O O . SER A 1 108 ? -17.760 47.997 3.501 1.00 37.94 105 SER A O 1
ATOM 663 N N . GLU A 1 109 ? -17.106 48.234 5.640 1.00 38.73 106 GLU A N 1
ATOM 664 C CA . GLU A 1 109 ? -18.474 48.215 6.172 1.00 40.50 106 GLU A CA 1
ATOM 665 C C . GLU A 1 109 ? -19.286 49.390 5.636 1.00 39.87 106 GLU A C 1
ATOM 666 O O . GLU A 1 109 ? -20.394 49.212 5.119 1.00 41.02 106 GLU A O 1
ATOM 672 N N . ARG A 1 110 ? -18.725 50.591 5.736 1.00 39.30 107 ARG A N 1
ATOM 673 C CA . ARG A 1 110 ? -19.457 51.794 5.387 1.00 38.71 107 ARG A CA 1
ATOM 674 C C . ARG A 1 110 ? -19.928 51.772 3.939 1.00 38.63 107 ARG A C 1
ATOM 675 O O . ARG A 1 110 ? -21.044 52.191 3.635 1.00 38.18 107 ARG A O 1
ATOM 683 N N . PHE A 1 111 ? -19.091 51.253 3.048 1.00 38.32 108 PHE A N 1
ATOM 684 C CA . PHE A 1 111 ? -19.368 51.384 1.628 1.00 38.40 108 PHE A CA 1
ATOM 685 C C . PHE A 1 111 ? -19.636 50.072 0.922 1.00 38.41 108 PHE A C 1
ATOM 686 O O . PHE A 1 111 ? -19.873 50.057 -0.282 1.00 38.89 108 PHE A O 1
ATOM 694 N N . ASN A 1 112 ? -19.617 48.987 1.695 1.00 38.50 109 ASN A N 1
ATOM 695 C CA . ASN A 1 112 ? -19.921 47.648 1.213 1.00 38.85 109 ASN A CA 1
ATOM 696 C C . ASN A 1 112 ? -19.076 47.267 -0.005 1.00 38.16 109 ASN A C 1
ATOM 697 O O . ASN A 1 112 ? -19.596 46.803 -1.020 1.00 38.22 109 ASN A O 1
ATOM 702 N N . ARG A 1 113 ? -17.765 47.477 0.113 1.00 36.66 110 ARG A N 1
ATOM 703 C CA . ARG A 1 113 ? -16.824 47.112 -0.945 1.00 35.76 110 ARG A CA 1
ATOM 704 C C . ARG A 1 113 ? -15.459 46.769 -0.355 1.00 33.81 110 ARG A C 1
ATOM 705 O O . ARG A 1 113 ? -15.186 47.120 0.790 1.00 33.87 110 ARG A O 1
ATOM 713 N N . PRO A 1 114 ? -14.594 46.092 -1.135 1.00 32.43 111 PRO A N 1
ATOM 714 C CA . PRO A 1 114 ? -13.283 45.805 -0.571 1.00 30.87 111 PRO A CA 1
ATOM 715 C C . PRO A 1 114 ? -12.508 47.123 -0.406 1.00 29.83 111 PRO A C 1
ATOM 716 O O . PRO A 1 114 ? -12.834 48.114 -1.080 1.00 27.94 111 PRO A O 1
ATOM 720 N N . CYS A 1 115 ? -11.540 47.125 0.513 1.00 28.27 112 CYS A N 1
ATOM 721 C CA . CYS A 1 115 ? -10.751 48.312 0.834 1.00 27.88 112 CYS A CA 1
ATOM 722 C C . CYS A 1 115 ? -9.323 47.901 1.145 1.00 26.31 112 CYS A C 1
ATOM 723 O O . CYS A 1 115 ? -9.104 46.931 1.882 1.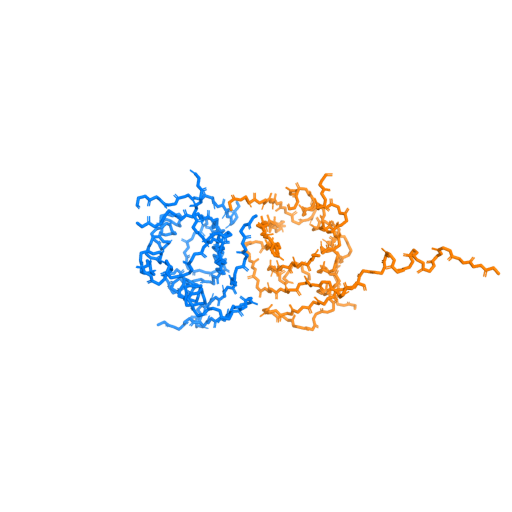00 25.72 112 CYS A O 1
ATOM 726 N N . TYR A 1 116 ? -8.375 48.652 0.587 1.00 25.15 113 TYR A N 1
ATOM 727 C CA . TYR A 1 116 ? -6.971 48.527 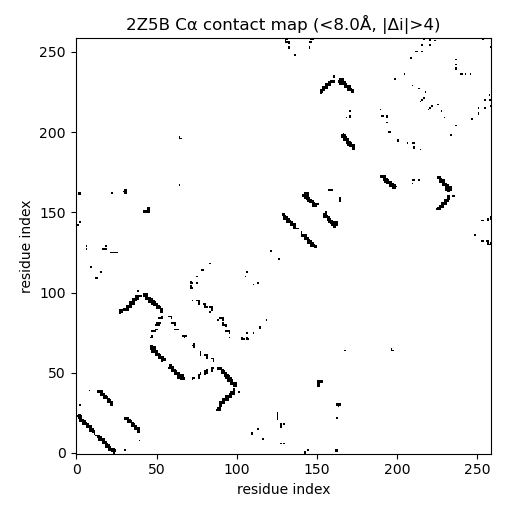0.879 1.00 25.33 113 TYR A CA 1
ATOM 728 C C . TYR A 1 116 ? -6.582 49.831 1.560 1.00 25.55 113 TYR A C 1
ATOM 729 O O . TYR A 1 116 ? -6.866 50.916 1.042 1.00 25.12 113 TYR A O 1
ATOM 738 N N . VAL A 1 117 ? -5.930 49.732 2.714 1.00 24.26 114 VAL A N 1
ATOM 739 C CA . VAL A 1 117 ? -5.504 50.942 3.420 1.00 24.95 114 VAL A CA 1
ATOM 740 C C . VAL A 1 117 ? -4.005 50.924 3.692 1.00 23.99 114 VAL A C 1
ATOM 741 O O . VAL A 1 117 ? -3.471 49.958 4.214 1.00 24.49 114 VAL A O 1
ATOM 745 N N . THR A 1 118 ? -3.331 52.008 3.340 1.00 24.42 115 THR A N 1
ATOM 746 C CA . THR A 1 118 ? -1.956 52.194 3.741 1.00 24.39 115 THR A CA 1
ATOM 747 C C . THR A 1 118 ? -1.867 53.272 4.800 1.00 24.51 115 THR A C 1
ATOM 748 O O . THR A 1 118 ? -2.398 54.360 4.591 1.00 25.18 115 THR A O 1
ATOM 752 N N . TRP A 1 119 ? -1.138 53.001 5.889 1.00 24.05 116 TRP A N 1
ATOM 753 C CA . TRP A 1 119 ? -0.761 54.061 6.807 1.00 23.74 116 TRP A CA 1
ATOM 754 C C . TRP A 1 119 ? 0.668 54.505 6.474 1.00 23.64 116 TRP A C 1
ATOM 755 O O . TRP A 1 119 ? 1.603 53.709 6.497 1.00 23.38 116 TRP A O 1
ATOM 766 N N . SER A 1 120 ? 0.782 55.770 6.093 1.00 24.33 117 SER A N 1
ATOM 767 C CA . SER A 1 120 ? 2.030 56.402 5.692 1.00 25.22 117 SER A CA 1
ATOM 768 C C . SER A 1 120 ? 2.566 57.191 6.881 1.00 25.94 117 SER A C 1
ATOM 769 O O . SER A 1 120 ? 1.894 58.090 7.373 1.00 26.46 117 SER A O 1
ATOM 772 N N . SER A 1 121 ? 3.785 56.868 7.310 1.00 26.67 118 SER A N 1
ATOM 773 C CA . SER A 1 121 ? 4.395 57.482 8.488 1.00 26.71 118 SER A CA 1
ATOM 774 C C . SER A 1 121 ? 5.445 58.512 8.116 1.00 26.74 118 SER A C 1
ATOM 775 O O . SER A 1 121 ? 6.442 58.176 7.493 1.00 25.84 118 SER A O 1
ATOM 778 N N . LEU A 1 122 ? 5.213 59.763 8.502 1.00 27.26 119 LEU A N 1
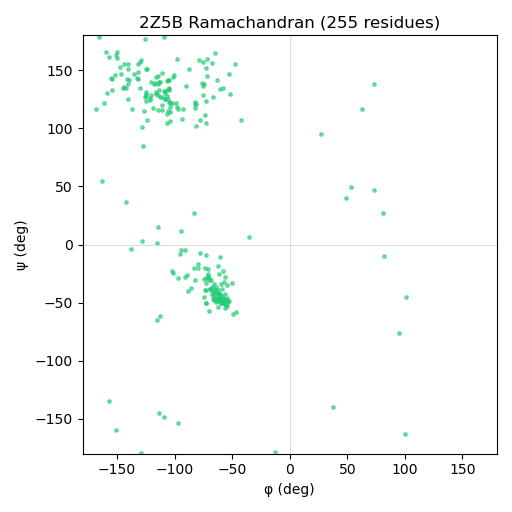ATOM 779 C CA . LEU A 1 122 ? 6.250 60.783 8.406 1.00 29.12 119 LEU A CA 1
ATOM 780 C C . LEU A 1 122 ? 7.541 60.313 9.091 1.00 29.00 119 LEU A C 1
ATOM 781 O O . LEU A 1 122 ? 7.494 59.593 10.091 1.00 28.34 119 LEU A O 1
ATOM 786 N N . PRO A 1 123 ? 8.702 60.724 8.562 1.00 30.33 120 PRO A N 1
ATOM 787 C CA . PRO A 1 123 ? 9.931 60.400 9.275 1.00 31.16 120 PRO A CA 1
ATOM 788 C C . PRO A 1 123 ? 9.824 60.787 10.754 1.00 31.86 120 PRO A C 1
ATOM 789 O O . PRO A 1 123 ? 10.353 60.067 11.599 1.00 32.62 120 PRO A O 1
ATOM 793 N N . SER A 1 124 ? 9.082 61.862 11.048 1.00 32.25 121 SER A N 1
ATOM 794 C CA . SER A 1 124 ? 8.994 62.462 12.393 1.00 33.55 121 SER A CA 1
ATOM 795 C C . SER A 1 124 ? 7.872 61.919 13.280 1.00 33.83 121 SER A C 1
ATOM 796 O O . SER A 1 124 ? 7.752 62.295 14.455 1.00 34.13 121 SER A O 1
ATOM 799 N N . GLU A 1 125 ? 7.054 61.040 12.711 1.00 32.83 122 GLU A N 1
ATOM 800 C CA . GLU A 1 125 ? 5.874 60.533 13.397 1.00 31.85 122 GLU A CA 1
ATOM 801 C C . GLU A 1 125 ? 6.125 59.973 14.787 1.00 31.07 122 GLU A C 1
ATOM 802 O O . GLU A 1 125 ? 6.990 59.118 14.993 1.00 30.48 122 GLU A O 1
ATOM 808 N N . ASP A 1 126 ? 5.317 60.448 15.726 1.00 30.55 123 ASP A N 1
ATOM 809 C CA . ASP A 1 126 ? 5.138 59.799 17.009 1.00 31.08 123 ASP A CA 1
ATOM 810 C C . ASP A 1 126 ? 3.769 59.083 16.932 1.00 31.10 123 ASP A C 1
ATOM 811 O O . ASP A 1 126 ? 2.733 59.740 16.971 1.00 32.01 123 ASP A O 1
ATOM 816 N N . PRO A 1 127 ? 3.752 57.744 16.807 1.00 31.87 124 PRO A N 1
ATOM 817 C CA . PRO A 1 127 ? 2.442 57.077 16.700 1.00 32.49 124 PRO A CA 1
ATOM 818 C C . PRO A 1 127 ? 1.455 57.249 17.884 1.00 33.71 124 PRO A C 1
ATOM 819 O O . PRO A 1 127 ? 0.285 56.891 17.739 1.00 32.90 124 PRO A O 1
ATOM 823 N N . SER A 1 128 ? 1.894 57.795 19.023 1.00 34.99 125 SER A N 1
ATOM 824 C CA . SER A 1 128 ? 0.934 58.206 20.074 1.00 37.06 125 SER A CA 1
ATOM 825 C C . SER A 1 128 ? -0.125 59.188 19.569 1.00 38.01 125 SER A C 1
ATOM 826 O O . SER A 1 128 ? -1.239 59.241 20.115 1.00 38.51 125 SER A O 1
ATOM 829 N N . MET A 1 129 ? 0.230 59.967 18.543 1.00 39.29 126 MET A N 1
ATOM 830 C CA . MET A 1 129 ? -0.698 60.861 17.839 1.00 41.26 126 MET A CA 1
ATOM 831 C C . MET A 1 129 ? -1.879 60.111 17.201 1.00 39.93 126 MET A C 1
ATOM 832 O O . MET A 1 129 ? -2.976 60.642 17.112 1.00 39.89 126 MET A O 1
ATOM 837 N N . LEU A 1 130 ? -1.640 58.886 16.739 1.00 39.74 127 LEU A N 1
ATOM 838 C CA . LEU A 1 130 ? -2.706 58.062 16.144 1.00 39.20 127 LEU A CA 1
ATOM 839 C C . LEU A 1 130 ? -3.698 57.643 17.225 1.00 39.64 127 LEU A C 1
ATOM 840 O O . LEU A 1 130 ? -4.904 57.621 16.994 1.00 39.31 127 LEU A O 1
ATOM 845 N N . VAL A 1 131 ? -3.174 57.343 18.412 1.00 39.38 128 VAL A N 1
ATOM 846 C CA . VAL A 1 131 ? -3.997 56.964 19.569 1.00 40.05 128 VAL A CA 1
ATOM 847 C C . VAL A 1 131 ? -4.848 58.144 20.022 1.00 39.88 128 VAL A C 1
ATOM 848 O O . VAL A 1 131 ? -6.056 58.011 20.211 1.00 39.91 128 VAL A O 1
ATOM 852 N N . ALA A 1 132 ? -4.216 59.309 20.145 1.00 39.69 129 ALA A N 1
ATOM 853 C CA . ALA A 1 132 ? -4.865 60.511 20.666 1.00 39.36 129 ALA A CA 1
ATOM 854 C C . ALA A 1 132 ? -5.934 61.053 19.721 1.00 39.35 129 ALA A C 1
ATOM 855 O O . ALA A 1 132 ? -6.919 61.657 20.168 1.00 39.89 129 ALA A O 1
ATOM 857 N N . ASN A 1 133 ? -5.727 60.841 18.421 1.00 38.05 130 ASN A N 1
ATOM 858 C CA . ASN A 1 133 ? -6.598 61.382 17.385 1.00 37.27 130 ASN A CA 1
ATOM 859 C C . ASN A 1 133 ? -7.329 60.257 16.633 1.00 36.45 130 ASN A C 1
ATOM 860 O O . ASN A 1 133 ? -7.914 60.470 15.563 1.00 36.92 130 ASN A O 1
ATOM 865 N N . HIS A 1 134 ? -7.314 59.063 17.221 1.00 35.10 131 HIS A N 1
ATOM 866 C CA . HIS A 1 134 ? -7.833 57.857 16.569 1.00 34.17 131 HIS A CA 1
ATOM 867 C C . HIS A 1 134 ? -9.209 58.057 15.920 1.00 33.61 131 HIS A C 1
ATOM 868 O O . HIS A 1 134 ? -9.349 57.864 14.709 1.00 32.92 131 HIS A O 1
ATOM 875 N N . LEU A 1 135 ? -10.206 58.460 16.710 1.00 33.23 132 LEU A N 1
ATOM 876 C CA . LEU A 1 135 ? -11.585 58.636 16.220 1.00 33.80 132 LEU A CA 1
ATOM 877 C C . LEU A 1 135 ? -11.701 59.762 15.186 1.00 33.22 132 LEU A C 1
ATOM 878 O O . LEU A 1 135 ? -12.421 59.631 14.199 1.00 33.37 132 LEU A O 1
ATOM 883 N N . TYR A 1 136 ? -11.025 60.877 15.442 1.00 32.94 133 TYR A N 1
ATOM 884 C CA . TYR A 1 136 ? -10.974 61.993 14.493 1.00 32.94 133 TYR A CA 1
ATOM 885 C C . TYR A 1 136 ? -10.482 61.533 13.122 1.00 32.33 133 TYR A C 1
ATOM 886 O O . TYR A 1 136 ? -11.068 61.882 12.103 1.00 31.94 133 TYR A O 1
ATOM 895 N N . ILE A 1 137 ? -9.391 60.767 13.099 1.00 31.93 134 ILE A N 1
ATOM 896 C CA . ILE A 1 137 ? -8.786 60.380 11.822 1.00 31.43 134 ILE A CA 1
ATOM 897 C C . ILE A 1 137 ? -9.766 59.505 11.031 1.00 31.60 134 ILE A C 1
ATOM 898 O O . ILE A 1 137 ? -10.005 59.732 9.846 1.00 31.34 134 ILE A O 1
ATOM 903 N N . LEU A 1 138 ? -10.338 58.504 11.696 1.00 31.14 135 LEU A N 1
ATOM 904 C CA . LEU A 1 138 ? -11.329 57.654 11.049 1.00 31.31 135 LEU A CA 1
ATOM 905 C C . LEU A 1 138 ? -12.526 58.425 10.476 1.00 32.05 135 LEU A C 1
ATOM 906 O O . LEU A 1 138 ? -12.869 58.252 9.299 1.00 31.45 135 LEU A O 1
ATOM 911 N N . LYS A 1 139 ? -13.155 59.280 11.291 1.00 32.89 136 LYS A N 1
ATOM 912 C CA . LYS A 1 139 ? -14.341 60.030 10.816 1.00 34.18 136 LYS A CA 1
ATOM 913 C C . LYS A 1 139 ? -14.037 60.993 9.673 1.00 33.67 136 LYS A C 1
ATOM 914 O O . LYS A 1 139 ? -14.822 61.116 8.730 1.00 33.98 136 LYS A O 1
ATOM 920 N N . LYS A 1 140 ? -12.888 61.656 9.729 1.00 33.28 137 LYS A N 1
ATOM 921 C CA . LYS A 1 140 ? -12.532 62.575 8.654 1.00 33.06 137 LYS A CA 1
ATOM 922 C C . LYS A 1 140 ? -12.313 61.836 7.345 1.00 32.87 137 LYS A C 1
ATOM 923 O O . LYS A 1 140 ? -12.633 62.356 6.278 1.00 32.10 137 LYS A O 1
ATOM 929 N N . CYS A 1 141 ? -11.780 60.620 7.427 1.00 32.61 138 CYS A N 1
ATOM 930 C CA . CYS A 1 141 ? -11.567 59.830 6.214 1.00 33.03 138 CYS A CA 1
ATOM 931 C C . CYS A 1 141 ? -12.884 59.309 5.665 1.00 33.16 138 CYS A C 1
ATOM 932 O O . CYS A 1 141 ? -13.085 59.291 4.461 1.00 33.43 138 CYS A O 1
ATOM 935 N N . LEU A 1 142 ? -13.782 58.894 6.550 1.00 33.95 139 LEU A N 1
ATOM 936 C CA . LEU A 1 142 ? -15.136 58.508 6.145 1.00 35.34 139 LEU A CA 1
ATOM 937 C C . LEU A 1 142 ? -15.896 59.651 5.469 1.00 35.60 139 LEU A C 1
ATOM 938 O O . LEU A 1 142 ? -16.529 59.466 4.423 1.00 35.99 139 LEU A O 1
ATOM 943 N N . ASP A 1 143 ? -15.851 60.822 6.098 1.00 36.41 140 ASP A N 1
ATOM 944 C CA . ASP A 1 143 ? -16.426 62.042 5.550 1.00 37.19 140 ASP A CA 1
ATOM 945 C C . ASP A 1 143 ? -15.936 62.374 4.150 1.00 36.99 140 ASP A C 1
ATOM 946 O O . ASP A 1 143 ? -16.729 62.653 3.250 1.00 36.20 140 ASP A O 1
ATOM 951 N N . LEU A 1 144 ? -14.622 62.349 3.978 1.00 36.48 141 LEU A N 1
ATOM 952 C CA . LEU A 1 144 ? -14.023 62.614 2.687 1.00 37.19 141 LEU A CA 1
ATOM 953 C C . LEU A 1 144 ? -14.546 61.641 1.636 1.00 37.07 141 LEU A C 1
ATOM 954 O O . LEU A 1 144 ? -14.989 62.061 0.574 1.00 36.80 141 LEU A O 1
ATOM 959 N N . LEU A 1 145 ? -14.498 60.348 1.957 1.00 37.04 142 LEU A N 1
ATOM 960 C CA . LEU A 1 145 ? -14.943 59.270 1.088 1.00 38.12 142 LEU A CA 1
ATOM 961 C C . LEU A 1 145 ? -16.430 59.327 0.720 1.00 39.27 142 LEU A C 1
ATOM 962 O O . LEU A 1 145 ? -16.784 59.088 -0.431 1.00 38.99 142 LEU A O 1
ATOM 967 N N . LYS A 1 146 ? -17.282 59.629 1.698 1.00 40.62 143 LYS A N 1
ATOM 968 C CA . LYS A 1 146 ? -18.700 59.924 1.449 1.00 42.47 143 LYS A CA 1
ATOM 969 C C . LYS A 1 146 ? -18.867 60.948 0.324 1.00 43.08 143 LYS A C 1
ATOM 970 O O . LYS A 1 146 ? -19.499 60.675 -0.699 1.00 43.70 143 LYS A O 1
ATOM 976 N N . THR A 1 147 ? -18.296 62.128 0.533 1.00 43.93 144 THR A N 1
ATOM 977 C CA . THR A 1 147 ? -18.363 63.221 -0.419 1.00 44.60 144 THR A CA 1
ATOM 978 C C . THR A 1 147 ? -17.836 62.787 -1.784 1.00 45.27 144 THR A C 1
ATOM 979 O O . THR A 1 147 ? -18.515 62.947 -2.808 1.00 45.04 144 THR A O 1
ATOM 983 N N . GLU A 1 148 ? -16.639 62.203 -1.785 1.00 45.47 145 GLU A N 1
ATOM 984 C CA . GLU A 1 148 ? -15.955 61.846 -3.018 1.00 46.12 145 GLU A CA 1
ATOM 985 C C . GLU A 1 148 ? -16.609 60.682 -3.741 1.00 46.86 145 GLU A C 1
ATOM 986 O O . GLU A 1 148 ? -16.412 60.503 -4.935 1.00 47.02 145 GLU A O 1
ATOM 992 N N . LEU A 1 149 ? -17.392 59.890 -3.018 1.00 47.70 146 LEU A N 1
ATOM 993 C CA . LEU A 1 149 ? -18.206 58.871 -3.655 1.00 48.88 146 LEU A CA 1
ATOM 994 C C . LEU A 1 149 ? -19.619 59.428 -3.880 1.00 50.29 146 LEU A C 1
ATOM 995 O O . LEU A 1 149 ? -20.435 58.806 -4.548 1.00 50.85 146 LEU A O 1
ATOM 1000 N N . GLY A 1 150 ? -19.892 60.613 -3.336 1.00 51.61 147 GLY A N 1
ATOM 1001 C CA . GLY A 1 150 ? -21.233 61.208 -3.386 1.00 53.00 147 GLY A CA 1
ATOM 1002 C C . GLY A 1 150 ? -22.226 60.497 -2.480 1.00 53.79 147 GLY A C 1
ATOM 1003 O O . GLY A 1 150 ? -23.410 60.846 -2.443 1.00 54.52 147 GLY A O 1
ATOM 1004 N N . MET B 2 1 ? 2.112 61.600 -0.622 1.00 49.38 1 MET B N 1
ATOM 1005 C CA . MET B 2 1 ? 1.940 62.965 -1.209 1.00 48.49 1 MET B CA 1
ATOM 1006 C C . MET B 2 1 ? 2.069 62.933 -2.735 1.00 47.31 1 MET B C 1
ATOM 1007 O O . MET B 2 1 ? 1.238 63.512 -3.433 1.00 48.20 1 MET B O 1
ATOM 1012 N N . ILE B 2 2 ? 3.077 62.234 -3.254 1.00 44.97 2 ILE B N 1
ATOM 1013 C CA . ILE B 2 2 ? 3.227 62.124 -4.710 1.00 42.80 2 ILE B CA 1
ATOM 1014 C C . ILE B 2 2 ? 2.626 60.832 -5.277 1.00 40.56 2 ILE B C 1
ATOM 1015 O O . ILE B 2 2 ? 3.056 59.728 -4.955 1.00 39.96 2 ILE B O 1
ATOM 1020 N N . SER B 2 3 ? 1.611 60.995 -6.113 1.00 38.26 3 SER B N 1
ATOM 1021 C CA . SER B 2 3 ? 0.980 59.861 -6.775 1.00 35.96 3 SER B CA 1
ATOM 1022 C C . SER B 2 3 ? 1.414 59.869 -8.240 1.00 34.73 3 SER B C 1
ATOM 1023 O O . SER B 2 3 ? 1.585 60.944 -8.838 1.00 32.84 3 SER B O 1
ATOM 1026 N N . TYR B 2 4 ? 1.664 58.672 -8.773 1.00 32.65 4 TYR B N 1
ATOM 1027 C CA . TYR B 2 4 ? 1.889 58.464 -10.195 1.00 32.28 4 TYR B CA 1
ATOM 1028 C C . TYR B 2 4 ? 0.743 57.616 -10.717 1.00 31.41 4 TYR B C 1
ATOM 1029 O O . TYR B 2 4 ? 0.228 56.756 -9.993 1.00 29.64 4 TYR B O 1
ATOM 1038 N N . GLU B 2 5 ? 0.316 57.866 -11.951 1.00 30.74 5 GLU B N 1
ATOM 1039 C CA . GLU B 2 5 ? -0.788 57.083 -12.532 1.00 30.84 5 GLU B CA 1
ATOM 1040 C C . GLU B 2 5 ? -0.784 57.091 -14.053 1.00 30.33 5 GLU B C 1
ATOM 1041 O O . GLU B 2 5 ? -0.179 57.972 -14.679 1.00 29.08 5 GLU B O 1
ATOM 1047 N N . PHE B 2 6 ? -1.482 56.115 -14.632 1.00 30.34 6 PHE B N 1
ATOM 1048 C CA . PHE B 2 6 ? -1.566 55.942 -16.095 1.00 30.44 6 PHE B CA 1
ATOM 1049 C C . PHE B 2 6 ? -2.799 55.120 -16.383 1.00 31.06 6 PHE B C 1
ATOM 1050 O O . PHE B 2 6 ? -3.015 54.063 -15.772 1.00 30.81 6 PHE B O 1
ATOM 1058 N N . GLN B 2 7 ? -3.606 55.611 -17.314 1.00 32.25 7 GLN B N 1
ATOM 1059 C CA . GLN B 2 7 ? -4.852 54.966 -17.671 1.00 34.25 7 GLN B CA 1
ATOM 1060 C C . GLN B 2 7 ? -4.850 54.715 -19.168 1.00 35.33 7 GLN B C 1
ATOM 1061 O O . GLN B 2 7 ? -4.591 55.622 -19.973 1.00 33.95 7 GLN B O 1
ATOM 1067 N N . THR B 2 8 ? -5.123 53.470 -19.530 1.00 36.41 8 THR B N 1
ATOM 1068 C CA . THR B 2 8 ? -5.260 53.098 -20.919 1.00 38.23 8 THR B CA 1
ATOM 1069 C C . THR B 2 8 ? -6.225 51.926 -21.040 1.00 39.38 8 THR B C 1
ATOM 1070 O O . THR B 2 8 ? -7.049 51.707 -20.148 1.00 39.36 8 THR B O 1
ATOM 1074 N N . HIS B 2 9 ? -6.137 51.206 -22.157 1.00 40.93 9 HIS B N 1
ATOM 1075 C CA . HIS B 2 9 ? -6.940 50.020 -22.418 1.00 42.99 9 HIS B CA 1
ATOM 1076 C C . HIS B 2 9 ? -6.012 48.928 -22.920 1.00 44.35 9 HIS B C 1
ATOM 1077 O O . HIS B 2 9 ? -5.047 49.223 -23.617 1.00 44.44 9 HIS B O 1
ATOM 1084 N N . LEU B 2 10 ? -6.265 47.676 -22.549 1.00 46.34 10 LEU B N 1
ATOM 1085 C CA . LEU B 2 10 ? -5.456 46.581 -23.089 1.00 48.69 10 LEU B CA 1
ATOM 1086 C C . LEU B 2 10 ? -5.637 46.500 -24.615 1.00 50.19 10 LEU B C 1
ATOM 1087 O O . LEU B 2 10 ? -6.739 46.742 -25.117 1.00 50.40 10 LEU B O 1
ATOM 1092 N N . PRO B 2 11 ? -4.547 46.211 -25.356 1.00 51.74 11 PRO B N 1
ATOM 1093 C CA . PRO B 2 11 ? -4.551 46.157 -26.824 1.00 52.88 11 PRO B CA 1
ATOM 1094 C C . PRO B 2 11 ? -5.714 45.339 -27.414 1.00 53.93 11 PRO B C 1
ATOM 1095 O O . PRO B 2 11 ? -6.224 44.431 -26.754 1.00 54.10 11 PRO B O 1
ATOM 1099 N N . LYS B 2 12 ? -6.108 45.632 -28.654 1.00 55.07 12 LYS B N 1
ATOM 1100 C CA . LYS B 2 12 ? -5.352 46.527 -29.542 1.00 56.15 12 LYS B CA 1
ATOM 1101 C C . LYS B 2 12 ? -5.935 47.934 -29.643 1.00 56.21 12 LYS B C 1
ATOM 1102 O O . LYS B 2 12 ? -5.251 48.860 -30.084 1.00 56.64 12 LYS B O 1
ATOM 1108 N N . GLU B 2 23 ? -14.326 44.835 -27.377 1.00 57.37 23 GLU B N 1
ATOM 1109 C CA . GLU B 2 23 ? -14.489 45.640 -26.167 1.00 57.39 23 GLU B CA 1
ATOM 1110 C C . GLU B 2 23 ? -13.196 45.666 -25.353 1.00 56.76 23 GLU B C 1
ATOM 1111 O O . GLU B 2 23 ? -12.808 44.664 -24.732 1.00 57.16 23 GLU B O 1
ATOM 1117 N N . ASN B 2 24 ? -12.526 46.815 -25.380 1.00 55.74 24 ASN B N 1
ATOM 1118 C CA . ASN B 2 24 ? -11.238 46.968 -24.714 1.00 54.56 24 ASN B CA 1
ATOM 1119 C C . ASN B 2 24 ? -11.378 47.267 -23.223 1.00 53.12 24 ASN B C 1
ATOM 1120 O O . ASN B 2 24 ? -12.051 48.218 -22.822 1.00 53.32 24 ASN B O 1
ATOM 1125 N N . LYS B 2 25 ? -10.763 46.411 -22.415 1.00 51.21 25 LYS B N 1
ATOM 1126 C CA . LYS B 2 25 ? -10.781 46.522 -20.962 1.00 49.08 25 LYS B CA 1
ATOM 1127 C C . LYS B 2 25 ? -9.857 47.653 -20.506 1.00 47.12 25 LYS B C 1
ATOM 1128 O O . LYS B 2 25 ? -8.762 47.808 -21.036 1.00 46.73 25 LYS B O 1
ATOM 1134 N N . GLU B 2 26 ? -10.297 48.440 -19.527 1.00 44.87 26 GLU B N 1
ATOM 1135 C CA . GLU B 2 26 ? -9.500 49.557 -19.029 1.00 42.76 26 GLU B CA 1
ATOM 1136 C C . GLU B 2 26 ? -8.360 49.045 -18.148 1.00 41.12 26 GLU B C 1
ATOM 1137 O O . GLU B 2 26 ? -8.585 48.251 -17.229 1.00 41.08 26 GLU B O 1
ATOM 1143 N N . LEU B 2 27 ? -7.140 49.485 -18.437 1.00 39.09 27 LEU B N 1
ATOM 1144 C CA . LEU B 2 27 ? -6.002 49.173 -17.573 1.00 37.64 27 LEU B CA 1
ATOM 1145 C C . LEU B 2 27 ? -5.601 50.438 -16.844 1.00 35.83 27 LEU B C 1
ATOM 1146 O O . LEU B 2 27 ? -5.363 51.475 -17.471 1.00 35.80 27 LEU B O 1
ATOM 1151 N N . TYR B 2 28 ? -5.557 50.353 -15.518 1.00 34.49 28 TYR B N 1
ATOM 1152 C CA . TYR B 2 28 ? -5.199 51.499 -14.677 1.00 32.55 28 TYR B CA 1
ATOM 1153 C C . TYR B 2 28 ? -4.043 51.162 -13.755 1.00 31.29 28 TYR B C 1
ATOM 1154 O O . TYR B 2 28 ? -4.088 50.184 -13.001 1.00 30.25 28 TYR B O 1
ATOM 1163 N N . VAL B 2 29 ? -2.990 51.963 -13.856 1.00 29.36 29 VAL B N 1
ATOM 1164 C CA . VAL B 2 29 ? -1.822 51.776 -13.032 1.00 28.69 29 VAL B CA 1
ATOM 1165 C C . VAL B 2 29 ? -1.667 53.009 -12.163 1.00 27.93 29 VAL B C 1
ATOM 1166 O O . VAL B 2 29 ? -1.909 54.148 -12.614 1.00 25.68 29 VAL B O 1
ATOM 1170 N N . GLN B 2 30 ? -1.315 52.776 -10.901 1.00 26.93 30 GLN B N 1
ATOM 1171 C CA . GLN B 2 30 ? -1.010 53.879 -9.980 1.00 26.00 30 GLN B CA 1
ATOM 1172 C C . GLN B 2 30 ? 0.073 53.426 -9.018 1.00 25.81 30 GLN B C 1
ATOM 1173 O O . GLN B 2 30 ? 0.173 52.225 -8.667 1.00 25.18 30 GLN B O 1
ATOM 1179 N N . ALA B 2 31 ? 0.924 54.365 -8.623 1.00 24.70 31 ALA B N 1
ATOM 1180 C CA . ALA B 2 31 ? 2.004 54.049 -7.713 1.00 24.95 31 ALA B CA 1
ATOM 1181 C C . ALA B 2 31 ? 2.245 55.170 -6.719 1.00 26.00 31 ALA B C 1
ATOM 1182 O O . ALA B 2 31 ? 2.259 56.368 -7.081 1.00 25.54 31 ALA B O 1
ATOM 1184 N N . THR B 2 32 ? 2.405 54.771 -5.463 1.00 26.54 32 THR B N 1
ATOM 1185 C CA . THR B 2 32 ? 2.871 55.664 -4.408 1.00 27.25 32 THR B CA 1
ATOM 1186 C C . THR B 2 32 ? 4.247 55.181 -3.957 1.00 27.39 32 THR B C 1
ATOM 1187 O O . THR B 2 32 ? 4.441 53.991 -3.731 1.00 27.33 32 THR B O 1
ATOM 1191 N N . HIS B 2 33 ? 5.199 56.108 -3.835 1.00 28.19 33 HIS B N 1
ATOM 1192 C CA . HIS B 2 33 ? 6.575 55.775 -3.482 1.00 29.33 33 HIS B CA 1
ATOM 1193 C C . HIS B 2 33 ? 6.813 56.165 -2.039 1.00 30.44 33 HIS B C 1
ATOM 1194 O O . HIS B 2 33 ? 6.460 57.282 -1.637 1.00 30.73 33 HIS B O 1
ATOM 1201 N N . PHE B 2 34 ? 7.444 55.268 -1.290 1.00 30.77 34 PHE B N 1
ATOM 1202 C CA . PHE B 2 34 ? 7.793 55.497 0.117 1.00 32.39 34 PHE B CA 1
ATOM 1203 C C . PHE B 2 34 ? 9.282 55.264 0.329 1.00 33.90 34 PHE B C 1
ATOM 1204 O O . PHE B 2 34 ? 9.990 54.862 -0.600 1.00 34.32 34 PHE B O 1
ATOM 1212 N N . ASN B 2 35 ? 9.763 55.493 1.554 1.00 35.93 35 ASN B N 1
ATOM 1213 C CA . ASN B 2 35 ? 11.178 55.258 1.873 1.00 37.86 35 ASN B CA 1
ATOM 1214 C C . ASN B 2 35 ? 11.596 53.805 1.908 1.00 37.95 35 ASN B C 1
ATOM 1215 O O . ASN B 2 35 ? 12.760 53.484 1.659 1.00 39.43 35 ASN B O 1
ATOM 1220 N N . ASN B 2 36 ? 10.660 52.929 2.243 1.00 37.40 36 ASN B N 1
ATOM 1221 C CA . ASN B 2 36 ? 10.942 51.506 2.330 1.00 37.06 36 ASN B CA 1
ATOM 1222 C C . ASN B 2 36 ? 10.450 50.709 1.125 1.00 36.91 36 ASN B C 1
ATOM 1223 O O . ASN B 2 36 ? 10.957 49.622 0.848 1.00 37.06 36 ASN B O 1
ATOM 1228 N N . THR B 2 37 ? 9.467 51.238 0.403 1.00 35.47 37 THR B N 1
ATOM 1229 C CA . THR B 2 37 ? 8.793 50.424 -0.592 1.00 34.82 37 THR B CA 1
ATOM 1230 C C . THR B 2 37 ? 8.099 51.310 -1.622 1.00 33.34 37 THR B C 1
ATOM 1231 O O . THR B 2 37 ? 7.960 52.517 -1.437 1.00 32.93 37 THR B O 1
ATOM 1235 N N . ILE B 2 38 ? 7.699 50.708 -2.725 1.00 31.79 38 ILE B N 1
ATOM 1236 C CA . ILE B 2 38 ? 6.781 51.350 -3.639 1.00 30.37 38 ILE B CA 1
ATOM 1237 C C . ILE B 2 38 ? 5.512 50.520 -3.606 1.00 29.06 38 ILE B C 1
ATOM 1238 O O . ILE B 2 38 ? 5.578 49.285 -3.546 1.00 28.59 38 ILE B O 1
ATOM 1243 N N . LEU B 2 39 ? 4.363 51.192 -3.582 1.00 27.16 39 LEU B N 1
ATOM 1244 C CA . LEU B 2 39 ? 3.089 50.485 -3.645 1.00 26.21 39 LEU B CA 1
ATOM 1245 C C . LEU B 2 39 ? 2.494 50.710 -5.020 1.00 26.03 39 LEU B C 1
ATOM 1246 O O . LEU B 2 39 ? 2.105 51.832 -5.346 1.00 26.72 39 LEU B O 1
ATOM 1251 N N . LEU B 2 40 ? 2.424 49.639 -5.816 1.00 25.60 40 LEU B N 1
ATOM 1252 C CA . LEU B 2 40 ? 1.925 49.685 -7.187 1.00 25.10 40 LEU B CA 1
ATOM 1253 C C . LEU B 2 40 ? 0.568 49.017 -7.318 1.00 25.51 40 LEU B C 1
ATOM 1254 O O . LEU B 2 40 ? 0.382 47.878 -6.844 1.00 25.67 40 LEU B O 1
ATOM 1259 N N . GLN B 2 41 ? -0.378 49.719 -7.951 1.00 24.62 41 GLN B N 1
ATOM 1260 C CA . GLN B 2 41 ? -1.685 49.156 -8.290 1.00 25.25 41 GLN B CA 1
ATOM 1261 C C . GLN B 2 41 ? -1.722 48.874 -9.773 1.00 26.47 41 GLN B C 1
ATOM 1262 O O . GLN B 2 41 ? -1.313 49.721 -10.578 1.00 25.46 41 GLN B O 1
ATOM 1268 N N . ILE B 2 42 ? -2.206 47.690 -10.140 1.00 26.77 42 ILE B N 1
ATOM 1269 C CA . ILE B 2 42 ? -2.531 47.410 -11.551 1.00 27.76 42 ILE B CA 1
ATOM 1270 C C . ILE B 2 42 ? -3.948 46.872 -11.660 1.00 28.06 42 ILE B C 1
ATOM 1271 O O . ILE B 2 42 ? -4.201 45.696 -11.382 1.00 28.79 42 ILE B O 1
ATOM 1276 N N . ARG B 2 43 ? -4.872 47.729 -12.051 1.00 28.87 43 ARG B N 1
ATOM 1277 C CA . ARG B 2 43 ? -6.276 47.377 -12.045 1.00 29.68 43 ARG B CA 1
ATOM 1278 C C . ARG B 2 43 ? -6.832 47.118 -13.441 1.00 31.22 43 ARG B C 1
ATOM 1279 O O . ARG B 2 43 ? -6.518 47.836 -14.384 1.00 31.89 43 ARG B O 1
ATOM 1287 N N . LEU B 2 44 ? -7.703 46.116 -13.536 1.00 32.80 44 LEU B N 1
ATOM 1288 C CA . LEU B 2 44 ? -8.378 45.771 -14.785 1.00 34.03 44 LEU B CA 1
ATOM 1289 C C . LEU B 2 44 ? -9.849 46.043 -14.590 1.00 34.87 44 LEU B C 1
ATOM 1290 O O . LEU B 2 44 ? -10.490 45.411 -13.746 1.00 35.46 44 LEU B O 1
ATOM 1295 N N . ASN B 2 45 ? -10.370 46.994 -15.363 1.00 35.73 45 ASN B N 1
ATOM 1296 C CA . ASN B 2 45 ? -11.726 47.517 -15.165 1.00 36.81 45 ASN B CA 1
ATOM 1297 C C . ASN B 2 45 ? -11.990 47.901 -13.697 1.00 36.51 45 ASN B C 1
ATOM 1298 O O . ASN B 2 45 ? -13.067 47.656 -13.168 1.00 35.48 45 ASN B O 1
ATOM 1303 N N . GLY B 2 46 ? -10.987 48.504 -13.054 1.00 36.70 46 GLY B N 1
ATOM 1304 C CA . GLY B 2 46 ? -11.110 48.966 -11.656 1.00 36.25 46 GLY B CA 1
ATOM 1305 C C . GLY B 2 46 ? -10.893 47.866 -10.631 1.00 36.62 46 GLY B C 1
ATOM 1306 O O . GLY B 2 46 ? -10.793 48.122 -9.413 1.00 35.45 46 GLY B O 1
ATOM 1307 N N . GLU B 2 47 ? -10.824 46.628 -11.113 1.00 36.73 47 GLU B N 1
ATOM 1308 C CA . GLU B 2 47 ? -10.723 45.482 -10.213 1.00 37.29 47 GLU B CA 1
ATOM 1309 C C . GLU B 2 47 ? -9.290 45.162 -9.838 1.00 36.77 47 GLU B C 1
ATOM 1310 O O . GLU B 2 47 ? -8.363 45.395 -10.610 1.00 36.86 47 GLU B O 1
ATOM 1316 N N . MET B 2 48 ? -9.139 44.591 -8.649 1.00 36.08 48 MET B N 1
ATOM 1317 C CA . MET B 2 48 ? -7.854 44.309 -8.045 1.00 36.37 48 MET B CA 1
ATOM 1318 C C . MET B 2 48 ? -8.127 43.274 -6.958 1.00 37.04 48 MET B C 1
ATOM 1319 O O . MET B 2 48 ? -8.918 43.538 -6.050 1.00 37.40 48 MET B O 1
ATOM 1324 N N . ASP B 2 49 ? -7.479 42.112 -7.041 1.00 37.28 49 ASP B N 1
ATOM 1325 C CA . ASP B 2 49 ? -7.857 40.970 -6.189 1.00 37.75 49 ASP B CA 1
ATOM 1326 C C . ASP B 2 49 ? -6.669 40.205 -5.598 1.00 37.28 49 ASP B C 1
ATOM 1327 O O . ASP B 2 49 ? -6.849 39.271 -4.818 1.00 37.14 49 ASP B O 1
ATOM 1332 N N . SER B 2 50 ? -5.458 40.593 -5.978 1.00 36.32 50 SER B N 1
ATOM 1333 C CA . SER B 2 50 ? -4.251 39.920 -5.502 1.00 36.39 50 SER B CA 1
ATOM 1334 C C . SER B 2 50 ? -3.229 40.928 -5.012 1.00 35.21 50 SER B C 1
ATOM 1335 O O . SER B 2 50 ? -3.260 42.088 -5.418 1.00 35.97 50 SER B O 1
ATOM 1338 N N . THR B 2 51 ? -2.338 40.504 -4.127 1.00 33.68 51 THR B N 1
ATOM 1339 C CA . THR B 2 51 ? -1.243 41.361 -3.666 1.00 33.04 51 THR B CA 1
ATOM 1340 C C . THR B 2 51 ? -0.007 40.514 -3.419 1.00 32.76 51 THR B C 1
ATOM 1341 O O . THR B 2 51 ? -0.091 39.443 -2.800 1.00 32.70 51 THR B O 1
ATOM 1345 N N . TYR B 2 52 ? 1.132 41.008 -3.893 1.00 32.60 52 TYR B N 1
ATOM 1346 C CA . TYR B 2 52 ? 2.411 40.327 -3.762 1.00 33.18 52 TYR B CA 1
ATOM 1347 C C . TYR B 2 52 ? 3.469 41.271 -3.251 1.00 33.96 52 TYR B C 1
ATOM 1348 O O . TYR B 2 52 ? 3.489 42.451 -3.608 1.00 33.58 52 TYR B O 1
ATOM 1357 N N . GLU B 2 53 ? 4.343 40.745 -2.406 1.00 34.60 53 GLU B N 1
ATOM 1358 C CA . GLU B 2 53 ? 5.509 41.473 -1.967 1.00 37.06 53 GLU B CA 1
ATOM 1359 C C . GLU B 2 53 ? 6.730 40.917 -2.693 1.00 37.94 53 GLU B C 1
ATOM 1360 O O . GLU B 2 53 ? 7.009 39.710 -2.637 1.00 37.58 53 GLU B O 1
ATOM 1366 N N . VAL B 2 54 ? 7.423 41.807 -3.403 1.00 38.82 54 VAL B N 1
ATOM 1367 C CA . VAL B 2 54 ? 8.633 41.469 -4.142 1.00 40.16 54 VAL B CA 1
ATOM 1368 C C . VAL B 2 54 ? 9.831 42.144 -3.461 1.00 41.27 54 VAL B C 1
ATOM 1369 O O . VAL B 2 54 ? 9.905 43.376 -3.388 1.00 40.42 54 VAL B O 1
ATOM 1373 N N . SER B 2 55 ? 10.752 41.335 -2.936 1.00 42.75 55 SER B N 1
ATOM 1374 C CA . SER B 2 55 ? 11.965 41.861 -2.303 1.00 44.99 55 SER B CA 1
ATOM 1375 C C . SER B 2 55 ? 13.232 41.159 -2.801 1.00 46.76 55 SER B C 1
ATOM 1376 O O . SER B 2 55 ? 13.203 39.976 -3.140 1.00 46.20 55 SER B O 1
ATOM 1379 N N . SER B 2 56 ? 14.333 41.903 -2.845 1.00 49.24 56 SER B N 1
ATOM 1380 C CA . SER B 2 56 ? 15.591 41.393 -3.387 1.00 52.25 56 SER B CA 1
ATOM 1381 C C . SER B 2 56 ? 16.287 40.425 -2.440 1.00 54.19 56 SER B C 1
ATOM 1382 O O . SER B 2 56 ? 16.358 40.668 -1.231 1.00 54.61 56 SER B O 1
ATOM 1385 N N . LYS B 2 57 ? 16.797 39.328 -3.006 1.00 56.52 57 LYS B N 1
ATOM 1386 C CA . LYS B 2 57 ? 17.614 38.367 -2.269 1.00 58.69 57 LYS B CA 1
ATOM 1387 C C . LYS B 2 57 ? 19.007 38.942 -1.984 1.00 59.93 57 LYS B C 1
ATOM 1388 O O . LYS B 2 57 ? 19.844 39.030 -2.893 1.00 60.32 57 LYS B O 1
ATOM 1394 N N . GLY B 2 58 ? 19.236 39.351 -0.732 1.00 61.10 58 GLY B N 1
ATOM 1395 C CA . GLY B 2 58 ? 20.550 39.838 -0.256 1.00 62.28 58 GLY B CA 1
ATOM 1396 C C . GLY B 2 58 ? 21.364 40.683 -1.227 1.00 62.98 58 GLY B C 1
ATOM 1397 O O . GLY B 2 58 ? 20.815 41.534 -1.936 1.00 63.12 58 GLY B O 1
ATOM 1398 N N . LEU B 2 59 ? 22.678 40.451 -1.241 1.00 63.47 59 LEU B N 1
ATOM 1399 C CA . LEU B 2 59 ? 23.590 41.078 -2.208 1.00 63.97 59 LEU B CA 1
ATOM 1400 C C . LEU B 2 59 ? 24.796 40.185 -2.535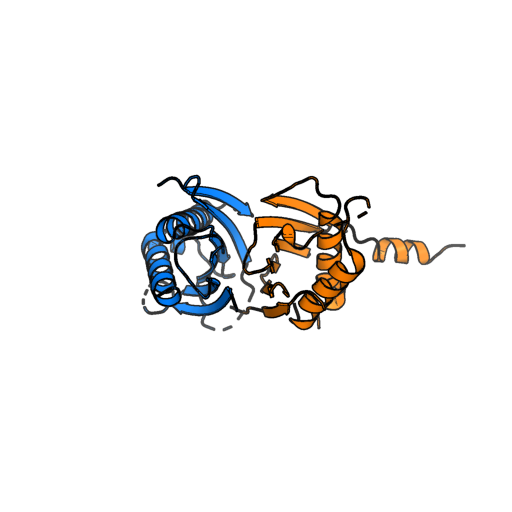 1.00 64.15 59 LEU B C 1
ATOM 1401 O O . LEU B 2 59 ? 25.406 39.582 -1.645 1.00 64.25 59 LEU B O 1
ATOM 1406 N N . TYR B 2 80 ? 44.993 32.123 -16.579 1.00 73.04 80 TYR B N 1
ATOM 1407 C CA . TYR B 2 80 ? 44.437 33.475 -16.599 1.00 73.02 80 TYR B CA 1
ATOM 1408 C C . TYR B 2 80 ? 43.069 33.524 -15.893 1.00 72.76 80 TYR B C 1
ATOM 1409 O O . TYR B 2 80 ? 42.592 32.508 -15.376 1.00 72.57 80 TYR B O 1
ATOM 1418 N N . ASP B 2 81 ? 42.453 34.707 -15.877 1.00 72.40 81 ASP B N 1
ATOM 1419 C CA . ASP B 2 81 ? 41.190 34.945 -15.163 1.00 72.04 81 ASP B CA 1
ATOM 1420 C C . ASP B 2 81 ? 40.127 35.616 -16.054 1.00 71.54 81 ASP B C 1
ATOM 1421 O O . ASP B 2 81 ? 40.386 35.872 -17.235 1.00 71.86 81 ASP B O 1
ATOM 1426 N N . ASP B 2 82 ? 38.939 35.883 -15.504 1.00 70.75 82 ASP B N 1
ATOM 1427 C CA . ASP B 2 82 ? 37.841 36.469 -16.300 1.00 69.92 82 ASP B CA 1
ATOM 1428 C C . ASP B 2 82 ? 36.987 37.530 -15.584 1.00 69.11 82 ASP B C 1
ATOM 1429 O O . ASP B 2 82 ? 36.823 37.504 -14.359 1.00 69.04 82 ASP B O 1
ATOM 1434 N N . GLU B 2 83 ? 36.445 38.455 -16.376 1.00 68.11 83 GLU B N 1
ATOM 1435 C CA . GLU B 2 83 ? 35.559 39.504 -15.879 1.00 67.08 83 GLU B CA 1
ATOM 1436 C C . GLU B 2 83 ? 34.086 39.106 -16.011 1.00 66.07 83 GLU B C 1
ATOM 1437 O O . GLU B 2 83 ? 33.190 39.837 -15.572 1.00 65.78 83 GLU B O 1
ATOM 1443 N N . GLU B 2 84 ? 33.840 37.950 -16.621 1.00 64.71 84 GLU B N 1
ATOM 1444 C CA . GLU B 2 84 ? 32.471 37.489 -16.838 1.00 63.60 84 GLU B CA 1
ATOM 1445 C C . GLU B 2 84 ? 31.816 37.021 -15.544 1.00 62.57 84 GLU B C 1
ATOM 1446 O O . GLU B 2 84 ? 30.603 37.129 -15.396 1.00 62.55 84 GLU B O 1
ATOM 1452 N N . GLU B 2 85 ? 32.618 36.528 -14.603 1.00 61.49 85 GLU B N 1
ATOM 1453 C CA . GLU B 2 85 ? 32.074 36.060 -13.330 1.00 60.46 85 GLU B CA 1
ATOM 1454 C C . GLU B 2 85 ? 31.575 37.201 -12.441 1.00 59.26 85 GLU B C 1
ATOM 1455 O O . GLU B 2 85 ? 30.661 37.005 -11.641 1.00 59.17 85 GLU B O 1
ATOM 1461 N N . GLU B 2 86 ? 32.147 38.397 -12.600 1.00 57.90 86 GLU B N 1
ATOM 1462 C CA . GLU B 2 86 ? 31.557 39.584 -11.968 1.00 56.47 86 GLU B CA 1
ATOM 1463 C C . GLU B 2 86 ? 30.402 40.194 -12.767 1.00 54.89 86 GLU B C 1
ATOM 1464 O O . GLU B 2 86 ? 29.488 40.750 -12.172 1.00 54.48 86 GLU B O 1
ATOM 1470 N N . PHE B 2 87 ? 30.426 40.083 -14.096 1.00 53.15 87 PHE B N 1
ATOM 1471 C CA . PHE B 2 87 ? 29.223 40.386 -14.882 1.00 51.72 87 PHE B CA 1
ATOM 1472 C C . PHE B 2 87 ? 28.054 39.528 -14.387 1.00 51.18 87 PHE B C 1
ATOM 1473 O O . PHE B 2 87 ? 26.980 40.047 -14.102 1.00 50.48 87 PHE B O 1
ATOM 1481 N N . VAL B 2 88 ? 28.282 38.219 -14.278 1.00 50.72 88 VAL B N 1
ATOM 1482 C CA . VAL B 2 88 ? 27.267 37.303 -13.752 1.00 50.58 88 VAL B CA 1
ATOM 1483 C C . VAL B 2 88 ? 26.776 37.752 -12.378 1.00 51.05 88 VAL B C 1
ATOM 1484 O O . VAL B 2 88 ? 25.577 37.903 -12.184 1.00 50.60 88 VAL B O 1
ATOM 1488 N N . ARG B 2 89 ? 27.685 37.988 -11.432 1.00 51.97 89 ARG B N 1
ATOM 1489 C CA . ARG B 2 89 ? 27.225 38.377 -10.094 1.00 53.55 89 ARG B CA 1
ATOM 1490 C C . ARG B 2 89 ? 26.564 39.753 -10.076 1.00 53.88 89 ARG B C 1
ATOM 1491 O O . ARG B 2 89 ? 25.576 39.954 -9.372 1.00 54.33 89 ARG B O 1
ATOM 1499 N N . ASP B 2 90 ? 27.088 40.682 -10.875 1.00 54.67 90 ASP B N 1
ATOM 1500 C CA . ASP B 2 90 ? 26.526 42.037 -10.971 1.00 55.13 90 ASP B CA 1
ATOM 1501 C C . ASP B 2 90 ? 25.201 42.101 -11.734 1.00 54.92 90 ASP B C 1
ATOM 1502 O O . ASP B 2 90 ? 24.554 43.151 -11.753 1.00 55.26 90 ASP B O 1
ATOM 1507 N N . HIS B 2 91 ? 24.800 40.995 -12.368 1.00 54.47 91 HIS B N 1
ATOM 1508 C CA . HIS B 2 91 ? 23.545 40.958 -13.140 1.00 53.66 91 HIS B CA 1
ATOM 1509 C C . HIS B 2 91 ? 22.639 39.791 -12.756 1.00 53.52 91 HIS B C 1
ATOM 1510 O O . HIS B 2 91 ? 21.584 39.557 -13.365 1.00 53.58 91 HIS B O 1
ATOM 1517 N N . LEU B 2 92 ? 23.083 39.042 -11.759 1.00 53.06 92 LEU B N 1
ATOM 1518 C CA . LEU B 2 92 ? 22.252 38.083 -11.075 1.00 52.62 92 LEU B CA 1
ATOM 1519 C C . LEU B 2 92 ? 21.322 38.948 -10.227 1.00 52.40 92 LEU B C 1
ATOM 1520 O O . LEU B 2 92 ? 21.770 39.635 -9.304 1.00 52.30 92 LEU B O 1
ATOM 1525 N N . SER B 2 93 ? 20.041 38.951 -10.584 1.00 51.75 93 SER B N 1
ATOM 1526 C CA . SER B 2 93 ? 19.038 39.746 -9.898 1.00 51.47 93 SER B CA 1
ATOM 1527 C C . SER B 2 93 ? 17.864 38.864 -9.489 1.00 50.54 93 SER B C 1
ATOM 1528 O O . SER B 2 93 ? 16.866 38.781 -10.211 1.00 50.53 93 SER B O 1
ATOM 1531 N N . ASP B 2 94 ? 17.982 38.211 -8.337 1.00 49.08 94 ASP B N 1
ATOM 1532 C CA . ASP B 2 94 ? 16.918 37.349 -7.848 1.00 48.00 94 ASP B CA 1
ATOM 1533 C C . ASP B 2 94 ? 16.063 38.015 -6.785 1.00 47.32 94 ASP B C 1
ATOM 1534 O O . ASP B 2 94 ? 16.559 38.815 -5.993 1.00 47.26 94 ASP B O 1
ATOM 1539 N N . TYR B 2 95 ? 14.778 37.674 -6.788 1.00 46.24 95 TYR B N 1
ATOM 1540 C CA . TYR B 2 95 ? 13.816 38.221 -5.847 1.00 45.55 95 TYR B CA 1
ATOM 1541 C C . TYR B 2 95 ? 13.024 37.120 -5.159 1.00 45.25 95 TYR B C 1
ATOM 1542 O O . TYR B 2 95 ? 12.933 35.983 -5.645 1.00 44.95 95 TYR B O 1
ATOM 1551 N N . GLN B 2 96 ? 12.472 37.478 -4.008 1.00 44.71 96 GLN B N 1
ATOM 1552 C CA . GLN B 2 96 ? 11.517 36.663 -3.291 1.00 44.49 96 GLN B CA 1
ATOM 1553 C C . GLN B 2 96 ? 10.139 37.275 -3.563 1.00 43.46 96 GLN B C 1
ATOM 1554 O O . GLN B 2 96 ? 9.921 38.464 -3.300 1.00 42.60 96 GLN B O 1
ATOM 1560 N N . VAL B 2 97 ? 9.234 36.478 -4.126 1.00 42.30 97 VAL B N 1
ATOM 1561 C CA . VAL B 2 97 ? 7.850 36.899 -4.337 1.00 42.00 97 VAL B CA 1
ATOM 1562 C C . VAL B 2 97 ? 6.937 36.208 -3.326 1.00 41.92 97 VAL B C 1
ATOM 1563 O O . VAL B 2 97 ? 6.788 34.984 -3.336 1.00 42.04 97 VAL B O 1
ATOM 1567 N N . VAL B 2 98 ? 6.340 37.003 -2.449 1.00 41.45 98 VAL B N 1
ATOM 1568 C CA . VAL B 2 98 ? 5.420 36.482 -1.433 1.00 41.16 98 VAL B CA 1
ATOM 1569 C C . VAL B 2 98 ? 3.995 36.934 -1.733 1.00 40.34 98 VAL B C 1
ATOM 1570 O O . VAL B 2 98 ? 3.724 38.127 -1.893 1.00 39.60 98 VAL B O 1
ATOM 1574 N N . THR B 2 99 ? 3.098 35.962 -1.791 1.00 39.67 99 THR B N 1
ATOM 1575 C CA . THR B 2 99 ? 1.697 36.180 -2.032 1.00 39.73 99 THR B CA 1
ATOM 1576 C C . THR B 2 99 ? 1.021 36.571 -0.721 1.00 39.59 99 THR B C 1
ATOM 1577 O O . THR B 2 99 ? 1.012 35.789 0.242 1.00 39.71 99 THR B O 1
ATOM 1581 N N . LYS B 2 100 ? 0.469 37.783 -0.690 1.00 38.61 100 LYS B N 1
ATOM 1582 C CA . LYS B 2 100 ? -0.242 38.284 0.494 1.00 38.38 100 LYS B CA 1
ATOM 1583 C C . LYS B 2 100 ? -1.746 38.082 0.335 1.00 38.15 100 LYS B C 1
ATOM 1584 O O . LYS B 2 100 ? -2.466 37.915 1.323 1.00 38.14 100 LYS B O 1
ATOM 1590 N N . LEU B 2 101 ? -2.208 38.084 -0.907 1.00 38.22 101 LEU B N 1
ATOM 1591 C CA . LEU B 2 101 ? -3.625 37.941 -1.227 1.00 39.32 101 LEU B CA 1
ATOM 1592 C C . LEU B 2 101 ? -3.739 37.351 -2.623 1.00 40.73 101 LEU B C 1
ATOM 1593 O O . LEU B 2 101 ? -3.047 37.798 -3.533 1.00 39.58 101 LEU B O 1
ATOM 1598 N N . GLY B 2 102 ? -4.590 36.339 -2.786 1.00 42.29 102 GLY B N 1
ATOM 1599 C CA . GLY B 2 102 ? -4.755 35.669 -4.082 1.00 45.31 102 GLY B CA 1
ATOM 1600 C C . GLY B 2 102 ? -3.998 34.347 -4.207 1.00 47.27 102 GLY B C 1
ATOM 1601 O O . GLY B 2 102 ? -3.559 33.776 -3.207 1.00 47.69 102 GLY B O 1
ATOM 1602 N N . ASP B 2 103 ? -3.829 33.872 -5.442 1.00 49.35 103 ASP B N 1
ATOM 1603 C CA . ASP B 2 103 ? -3.199 32.569 -5.712 1.00 51.18 103 ASP B CA 1
ATOM 1604 C C . ASP B 2 103 ? -1.687 32.581 -5.482 1.00 51.92 103 ASP B C 1
ATOM 1605 O O . ASP B 2 103 ? -0.963 33.381 -6.078 1.00 52.21 103 ASP B O 1
ATOM 1610 N N . SER B 2 104 ? -1.220 31.679 -4.621 1.00 52.86 104 SER B N 1
ATOM 1611 C CA . SER B 2 104 ? 0.201 31.598 -4.257 1.00 53.85 104 SER B CA 1
ATOM 1612 C C . SER B 2 104 ? 0.984 30.584 -5.097 1.00 54.20 104 SER B C 1
ATOM 1613 O O . SER B 2 104 ? 2.127 30.254 -4.773 1.00 54.17 104 SER B O 1
ATOM 1616 N N . ALA B 2 105 ? 0.368 30.099 -6.172 1.00 54.75 105 ALA B N 1
ATOM 1617 C CA . ALA B 2 105 ? 0.969 29.059 -7.007 1.00 55.38 105 ALA B CA 1
ATOM 1618 C C . ALA B 2 105 ? 0.668 29.300 -8.485 1.00 55.74 105 ALA B C 1
ATOM 1619 O O . ALA B 2 105 ? 0.438 28.363 -9.247 1.00 55.73 105 ALA B O 1
ATOM 1621 N N . ASP B 2 106 ? 0.647 30.573 -8.876 1.00 55.99 106 ASP B N 1
ATOM 1622 C CA . ASP B 2 106 ? 0.528 30.932 -10.272 1.00 55.91 106 ASP B CA 1
ATOM 1623 C C . ASP B 2 106 ? 1.929 31.096 -10.859 1.00 55.44 106 ASP B C 1
ATOM 1624 O O . ASP B 2 106 ? 2.677 31.985 -10.439 1.00 55.15 106 ASP B O 1
ATOM 1629 N N . PRO B 2 107 ? 2.290 30.239 -11.835 1.00 54.93 107 PRO B N 1
ATOM 1630 C CA . PRO B 2 107 ? 3.634 30.315 -12.423 1.00 54.45 107 PRO B CA 1
ATOM 1631 C C . PRO B 2 107 ? 3.917 31.653 -13.115 1.00 53.92 107 PRO B C 1
ATOM 1632 O O . PRO B 2 107 ? 5.072 32.049 -13.224 1.00 53.76 107 PRO B O 1
ATOM 1636 N N . LYS B 2 108 ? 2.875 32.342 -13.573 1.00 53.30 108 LYS B N 1
ATOM 1637 C CA . LYS B 2 108 ? 3.067 33.605 -14.292 1.00 53.19 108 LYS B CA 1
ATOM 1638 C C . LYS B 2 108 ? 3.324 34.799 -13.373 1.00 52.42 108 LYS B C 1
ATOM 1639 O O . LYS B 2 108 ? 3.805 35.829 -13.838 1.00 52.51 108 LYS B O 1
ATOM 1645 N N . VAL B 2 109 ? 3.023 34.666 -12.081 1.00 51.72 109 VAL B N 1
ATOM 1646 C CA . VAL B 2 109 ? 3.179 35.789 -11.133 1.00 51.04 109 VAL B CA 1
ATOM 1647 C C . VAL B 2 109 ? 4.635 36.187 -10.809 1.00 50.53 109 VAL B C 1
ATOM 1648 O O . VAL B 2 109 ? 5.008 37.344 -11.031 1.00 50.66 109 VAL B O 1
ATOM 1652 N N . PRO B 2 110 ? 5.466 35.246 -10.295 1.00 50.02 110 PRO B N 1
ATOM 1653 C CA . PRO B 2 110 ? 6.850 35.636 -10.019 1.00 49.49 110 PRO B CA 1
ATOM 1654 C C . PRO B 2 110 ? 7.592 36.152 -11.254 1.00 48.85 110 PRO B C 1
ATOM 1655 O O . PRO B 2 110 ? 8.580 36.880 -11.113 1.00 49.02 110 PRO B O 1
ATOM 1659 N N . VAL B 2 111 ? 7.128 35.779 -12.447 1.00 47.29 111 VAL B N 1
ATOM 1660 C CA . VAL B 2 111 ? 7.750 36.291 -13.666 1.00 46.08 111 VAL B CA 1
ATOM 1661 C C . VAL B 2 111 ? 7.381 37.768 -13.861 1.00 44.69 111 VAL B C 1
ATOM 1662 O O . VAL B 2 111 ? 8.265 38.609 -14.036 1.00 44.17 111 VAL B O 1
ATOM 1666 N N . VAL B 2 112 ? 6.083 38.065 -13.777 1.00 43.32 112 VAL B N 1
ATOM 1667 C CA . VAL B 2 112 ? 5.568 39.426 -13.911 1.00 42.45 112 VAL B CA 1
ATOM 1668 C C . VAL B 2 112 ? 6.171 40.335 -12.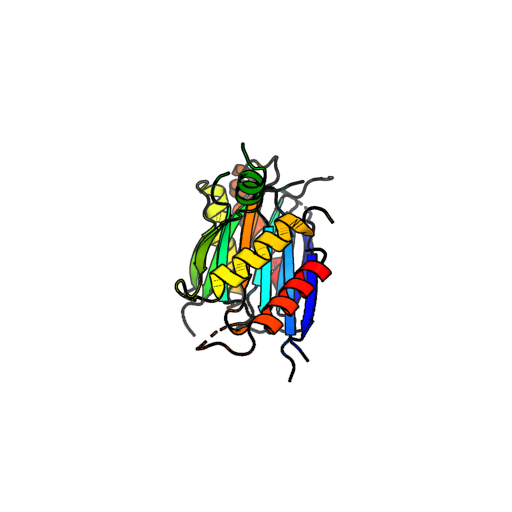843 1.00 41.56 112 VAL B C 1
ATOM 1669 O O . VAL B 2 112 ? 6.708 41.399 -13.157 1.00 41.20 112 VAL B O 1
ATOM 1673 N N . CYS B 2 113 ? 6.102 39.885 -11.590 1.00 40.93 113 CYS B N 1
ATOM 1674 C CA . CYS B 2 113 ? 6.626 40.631 -10.437 1.00 40.18 113 CYS B CA 1
ATOM 1675 C C . CYS B 2 113 ? 8.105 40.959 -10.500 1.00 39.69 113 CYS B C 1
ATOM 1676 O O . CYS B 2 113 ? 8.500 42.085 -10.185 1.00 39.52 113 CYS B O 1
ATOM 1679 N N . VAL B 2 114 ? 8.932 39.989 -10.900 1.00 39.05 114 VAL B N 1
ATOM 1680 C CA . VAL B 2 114 ? 10.368 40.238 -11.011 1.00 38.84 114 VAL B CA 1
ATOM 1681 C C . VAL B 2 114 ? 10.650 41.231 -12.133 1.00 38.13 114 VAL B C 1
ATOM 1682 O O . VAL B 2 114 ? 11.524 42.084 -12.004 1.00 38.54 114 VAL B O 1
ATOM 1686 N N . GLN B 2 115 ? 9.901 41.122 -13.227 1.00 38.13 115 GLN B N 1
ATOM 1687 C CA . GLN B 2 115 ? 10.119 41.999 -14.379 1.00 38.27 115 GLN B CA 1
ATOM 1688 C C . GLN B 2 115 ? 9.736 43.420 -13.998 1.00 37.41 115 GLN B C 1
ATOM 1689 O O . GLN B 2 115 ? 10.469 44.375 -14.297 1.00 37.36 115 GLN B O 1
ATOM 1695 N N . ILE B 2 116 ? 8.621 43.556 -13.284 1.00 36.92 116 ILE B N 1
ATOM 1696 C CA . ILE B 2 116 ? 8.215 44.876 -12.767 1.00 35.90 116 ILE B CA 1
ATOM 1697 C C . ILE B 2 116 ? 9.279 45.397 -11.807 1.00 36.10 116 ILE B C 1
ATOM 1698 O O . ILE B 2 116 ? 9.724 46.539 -11.927 1.00 36.15 116 ILE B O 1
ATOM 1703 N N . ALA B 2 117 ? 9.727 44.543 -10.883 1.00 36.22 117 ALA B N 1
ATOM 1704 C CA . ALA B 2 117 ? 10.785 44.910 -9.943 1.00 36.43 117 ALA B CA 1
ATOM 1705 C C . ALA B 2 117 ? 12.056 45.385 -10.644 1.00 36.94 117 ALA B C 1
ATOM 1706 O O . ALA B 2 117 ? 12.624 46.410 -10.281 1.00 36.53 117 ALA B O 1
ATOM 1708 N N . GLU B 2 118 ? 12.504 44.630 -11.645 1.00 37.99 118 GLU B N 1
ATOM 1709 C CA . GLU B 2 118 ? 13.709 44.993 -12.384 1.00 38.88 118 GLU B CA 1
ATOM 1710 C C . GLU B 2 118 ? 13.547 46.309 -13.151 1.00 38.30 118 GLU B C 1
ATOM 1711 O O . GLU B 2 118 ? 14.479 47.102 -13.236 1.00 39.21 118 GLU B O 1
ATOM 1717 N N . LEU B 2 119 ? 12.353 46.543 -13.682 1.00 38.29 119 LEU B N 1
ATOM 1718 C CA . LEU B 2 119 ? 12.050 47.806 -14.359 1.00 38.24 119 LEU B CA 1
ATOM 1719 C C . LEU B 2 119 ? 12.278 48.972 -13.394 1.00 38.36 119 LEU B C 1
ATOM 1720 O O . LEU B 2 119 ? 12.969 49.952 -13.711 1.00 37.98 119 LEU B O 1
ATOM 1725 N N . TYR B 2 120 ? 11.711 48.848 -12.199 1.00 39.22 120 TYR B N 1
ATOM 1726 C CA . TYR B 2 120 ? 11.898 49.862 -11.161 1.00 39.69 120 TYR B CA 1
ATOM 1727 C C . TYR B 2 120 ? 13.368 50.101 -10.808 1.00 41.03 120 TYR B C 1
ATOM 1728 O O . TYR B 2 120 ? 13.814 51.245 -10.783 1.00 41.14 120 TYR B O 1
ATOM 1737 N N . ARG B 2 121 ? 14.118 49.020 -10.588 1.00 43.02 121 ARG B N 1
ATOM 1738 C CA . ARG B 2 121 ? 15.540 49.106 -10.208 1.00 45.11 121 ARG B CA 1
ATOM 1739 C C . ARG B 2 121 ? 16.466 49.691 -11.276 1.00 45.83 121 ARG B C 1
ATOM 1740 O O . ARG B 2 121 ? 17.278 50.568 -10.984 1.00 46.23 121 ARG B O 1
ATOM 1748 N N . ARG B 2 122 ? 16.341 49.201 -12.504 1.00 46.88 122 ARG B N 1
ATOM 1749 C CA . ARG B 2 122 ? 17.296 49.523 -13.563 1.00 47.99 122 ARG B CA 1
ATOM 1750 C C . ARG B 2 122 ? 16.907 50.755 -14.382 1.00 48.03 122 ARG B C 1
ATOM 1751 O O . ARG B 2 122 ? 17.773 51.455 -14.916 1.00 48.09 122 ARG B O 1
ATOM 1759 N N . VAL B 2 123 ? 15.606 51.024 -14.471 1.00 48.18 123 VAL B N 1
ATOM 1760 C CA . VAL B 2 123 ? 15.091 52.082 -15.339 1.00 47.84 123 VAL B CA 1
ATOM 1761 C C . VAL B 2 123 ? 14.431 53.234 -14.570 1.00 48.04 123 VAL B C 1
ATOM 1762 O O . VAL B 2 123 ? 14.938 54.358 -14.588 1.00 48.29 123 VAL B O 1
ATOM 1766 N N . ILE B 2 124 ? 13.318 52.956 -13.891 1.00 47.56 124 ILE B N 1
ATOM 1767 C CA . ILE B 2 124 ? 12.479 54.014 -13.312 1.00 47.77 124 ILE B CA 1
ATOM 1768 C C . ILE B 2 124 ? 13.193 54.811 -12.223 1.00 48.82 124 ILE B C 1
ATOM 1769 O O . ILE B 2 124 ? 13.192 56.042 -12.236 1.00 48.96 124 ILE B O 1
ATOM 1774 N N . LEU B 2 125 ? 13.794 54.103 -11.281 1.00 50.16 125 LEU B N 1
ATOM 1775 C CA . LEU B 2 125 ? 14.665 54.732 -10.300 1.00 51.98 125 LEU B CA 1
ATOM 1776 C C . LEU B 2 125 ? 16.114 54.633 -10.836 1.00 53.46 125 LEU B C 1
ATOM 1777 O O . LEU B 2 125 ? 16.667 53.529 -10.905 1.00 53.77 125 LEU B O 1
ATOM 1782 N N . PRO B 2 126 ? 16.715 55.756 -11.290 1.00 54.84 126 PRO B N 1
ATOM 1783 C CA . PRO B 2 126 ? 16.224 57.110 -11.549 1.00 55.96 126 PRO B CA 1
ATOM 1784 C C . PRO B 2 126 ? 15.891 57.320 -13.032 1.00 56.83 126 PRO B C 1
ATOM 1785 O O . PRO B 2 126 ? 16.392 56.590 -13.882 1.00 56.98 126 PRO B O 1
ATOM 1789 N N . GLU B 2 127 ? 15.063 58.316 -13.340 1.00 57.89 127 GLU B N 1
ATOM 1790 C CA . GLU B 2 127 ? 14.628 58.525 -14.721 1.00 58.89 127 GLU B CA 1
ATOM 1791 C C . GLU B 2 127 ? 15.644 59.318 -15.546 1.00 59.22 127 GLU B C 1
ATOM 1792 O O . GLU B 2 127 ? 16.337 58.761 -16.408 1.00 59.69 127 GLU B O 1
ATOM 1798 N N . GLN B 2 138 ? 18.781 48.630 -0.884 1.00 53.63 138 GLN B N 1
ATOM 1799 C CA . GLN B 2 138 ? 17.350 48.931 -0.852 1.00 53.50 138 GLN B CA 1
ATOM 1800 C C . GLN B 2 138 ? 16.559 48.402 -2.068 1.00 52.62 138 GLN B C 1
ATOM 1801 O O . GLN B 2 138 ? 16.828 48.794 -3.209 1.00 53.09 138 GLN B O 1
ATOM 1807 N N . PHE B 2 139 ? 15.616 47.488 -1.818 1.00 51.40 139 PHE B N 1
ATOM 1808 C CA . PHE B 2 139 ? 14.491 47.234 -2.749 1.00 49.52 139 PHE B CA 1
ATOM 1809 C C . PHE B 2 139 ? 13.333 46.371 -2.235 1.00 48.11 139 PHE B C 1
ATOM 1810 O O . PHE B 2 139 ? 13.480 45.168 -1.968 1.00 48.40 139 PHE B O 1
ATOM 1818 N N . SER B 2 140 ? 12.168 47.006 -2.169 1.00 45.71 140 SER B N 1
ATOM 1819 C CA . SER B 2 140 ? 10.924 46.361 -1.809 1.00 43.21 140 SER B CA 1
ATOM 1820 C C . SER B 2 140 ? 9.828 46.944 -2.697 1.00 41.39 140 SER B C 1
ATOM 1821 O O . SER B 2 140 ? 9.798 48.155 -2.953 1.00 40.56 140 SER B O 1
ATOM 1824 N N . LEU B 2 141 ? 8.953 46.071 -3.181 1.00 39.17 141 LEU B N 1
ATOM 1825 C CA . LEU B 2 141 ? 7.816 46.467 -3.995 1.00 37.95 141 LEU B CA 1
ATOM 1826 C C . LEU B 2 141 ? 6.595 45.657 -3.615 1.00 36.35 141 LEU B C 1
ATOM 1827 O O . LEU B 2 141 ? 6.612 44.422 -3.633 1.00 36.74 141 LEU B O 1
ATOM 1832 N N . LEU B 2 142 ? 5.526 46.366 -3.280 1.00 34.65 142 LEU B N 1
ATOM 1833 C CA . LEU B 2 142 ? 4.236 45.762 -2.993 1.00 33.50 142 LEU B CA 1
ATOM 1834 C C . LEU B 2 142 ? 3.335 45.991 -4.206 1.00 32.31 142 LEU B C 1
ATOM 1835 O O . LEU B 2 142 ? 3.151 47.139 -4.640 1.00 31.02 142 LEU B O 1
ATOM 1840 N N . ILE B 2 143 ? 2.831 44.904 -4.793 1.00 30.79 143 ILE B N 1
ATOM 1841 C CA . ILE B 2 143 ? 2.017 44.989 -6.014 1.00 30.22 143 ILE B CA 1
ATOM 1842 C C . ILE B 2 143 ? 0.626 44.443 -5.765 1.00 29.70 143 ILE B C 1
ATOM 1843 O O . ILE B 2 143 ? 0.459 43.270 -5.438 1.00 29.75 143 ILE B O 1
ATOM 1848 N N . SER B 2 144 ? -0.372 45.299 -5.910 1.00 29.81 144 SER B N 1
ATOM 1849 C CA . SER B 2 144 ? -1.756 44.855 -5.871 1.00 30.09 144 SER B CA 1
ATOM 1850 C C . SER B 2 144 ? -2.289 44.896 -7.290 1.00 31.26 144 SER B C 1
ATOM 1851 O O . SER B 2 144 ? -2.181 45.921 -7.966 1.00 30.33 144 SER B O 1
ATOM 1854 N N . MET B 2 145 ? -2.858 43.790 -7.748 1.00 32.18 145 MET B N 1
ATOM 1855 C CA . MET B 2 145 ? -3.299 43.713 -9.134 1.00 35.79 145 MET B CA 1
ATOM 1856 C C . MET B 2 145 ? -4.498 42.796 -9.360 1.00 35.44 145 MET B C 1
ATOM 1857 O O . MET B 2 145 ? -4.846 42.005 -8.486 1.00 34.95 145 MET B O 1
ATOM 1862 N N . SER B 2 146 ? -5.120 42.926 -10.530 1.00 36.31 146 SER B N 1
ATOM 1863 C CA . SER B 2 146 ? -6.155 41.986 -10.980 1.00 37.84 146 SER B CA 1
ATOM 1864 C C . SER B 2 146 ? -5.493 40.753 -11.590 1.00 38.79 146 SER B C 1
ATOM 1865 O O . SER B 2 146 ? -4.744 40.868 -12.563 1.00 38.63 146 SER B O 1
ATOM 1868 N N . SER B 2 147 ? -5.782 39.579 -11.024 1.00 40.24 147 SER B N 1
ATOM 1869 C CA . SER B 2 147 ? -5.327 38.303 -11.576 1.00 41.67 147 SER B CA 1
ATOM 1870 C C . SER B 2 147 ? -5.891 38.036 -12.981 1.00 42.96 147 SER B C 1
ATOM 1871 O O . SER B 2 147 ? -5.373 37.196 -13.722 1.00 43.30 147 SER B O 1
ATOM 1874 N N . LYS B 2 148 ? -6.956 38.747 -13.336 1.00 43.94 148 LYS B N 1
ATOM 1875 C CA . LYS B 2 148 ? -7.635 38.552 -14.622 1.00 45.13 148 LYS B CA 1
ATOM 1876 C C . LYS B 2 148 ? -6.916 39.198 -15.812 1.00 45.42 148 LYS B C 1
ATOM 1877 O O . LYS B 2 148 ? -7.319 39.004 -16.966 1.00 45.63 148 LYS B O 1
ATOM 1883 N N . ILE B 2 149 ? -5.863 39.971 -15.535 1.00 45.44 149 ILE B N 1
ATOM 1884 C CA . ILE B 2 149 ? -4.995 40.501 -16.592 1.00 45.72 149 ILE B CA 1
ATOM 1885 C C . ILE B 2 149 ? -4.180 39.364 -17.220 1.00 46.25 149 ILE B C 1
ATOM 1886 O O . ILE B 2 149 ? -3.838 39.403 -18.403 1.00 46.12 149 ILE B O 1
ATOM 1891 N N . TRP B 2 150 ? -3.882 38.350 -16.415 1.00 46.78 150 TRP B N 1
ATOM 1892 C CA . TRP B 2 150 ? -2.962 37.286 -16.799 1.00 47.40 150 TRP B CA 1
ATOM 1893 C C . TRP B 2 150 ? -3.693 35.971 -17.045 1.00 47.90 150 TRP B C 1
ATOM 1894 O O . TRP B 2 150 ? -4.874 35.973 -17.389 1.00 48.91 150 TRP B O 1
ATOM 1905 N N . SER B 2 157 ? 1.349 25.812 -20.564 1.00 74.21 157 SER B N 1
ATOM 1906 C CA . SER B 2 157 ? 0.568 25.897 -21.800 1.00 74.29 157 SER B CA 1
ATOM 1907 C C . SER B 2 157 ? -0.837 26.486 -21.589 1.00 74.26 157 SER B C 1
ATOM 1908 O O . SER B 2 157 ? -1.655 26.520 -22.518 1.00 74.40 157 SER B O 1
ATOM 1911 N N . ALA B 2 158 ? -1.100 26.959 -20.370 1.00 74.09 158 ALA B N 1
ATOM 1912 C CA . ALA B 2 158 ? -2.370 27.608 -20.023 1.00 73.86 158 ALA B CA 1
ATOM 1913 C C . ALA B 2 158 ? -2.481 29.018 -20.610 1.00 73.56 158 ALA B C 1
ATOM 1914 O O . ALA B 2 158 ? -3.584 29.550 -20.770 1.00 73.73 158 ALA B O 1
ATOM 1916 N N . ASP B 2 159 ? -1.332 29.598 -20.946 1.00 73.09 159 ASP B N 1
ATOM 1917 C CA . ASP B 2 159 ? -1.222 31.017 -21.295 1.00 72.57 159 ASP B CA 1
ATOM 1918 C C . ASP B 2 159 ? -1.946 31.475 -22.564 1.00 71.94 159 ASP B C 1
ATOM 1919 O O . ASP B 2 159 ? -2.331 30.664 -23.413 1.00 72.10 159 ASP B O 1
ATOM 1924 N N . ASP B 2 160 ? -2.098 32.794 -22.672 1.00 70.96 160 ASP B N 1
ATOM 1925 C CA . ASP B 2 160 ? -3.035 33.432 -23.594 1.00 69.81 160 ASP B CA 1
ATOM 1926 C C . ASP B 2 160 ? -2.310 34.215 -24.696 1.00 68.63 160 ASP B C 1
ATOM 1927 O O . ASP B 2 160 ? -2.458 33.911 -25.887 1.00 68.71 160 ASP B O 1
ATOM 1932 N N . ASN B 2 161 ? -1.540 35.223 -24.279 1.00 66.79 161 ASN B N 1
ATOM 1933 C CA . ASN B 2 161 ? -0.748 36.080 -25.167 1.00 64.78 161 ASN B CA 1
ATOM 1934 C C . ASN B 2 161 ? 0.295 36.791 -24.298 1.00 62.94 161 ASN B C 1
ATOM 1935 O O . ASN B 2 161 ? 0.420 38.020 -24.310 1.00 63.01 161 ASN B O 1
ATOM 1940 N N . ASP B 2 162 ? 1.059 35.986 -23.566 1.00 60.19 162 ASP B N 1
ATOM 1941 C CA . ASP B 2 162 ? 1.699 36.424 -22.324 1.00 57.79 162 ASP B CA 1
ATOM 1942 C C . ASP B 2 162 ? 2.885 37.373 -22.437 1.00 55.38 162 ASP B C 1
ATOM 1943 O O . ASP B 2 162 ? 3.070 38.217 -21.557 1.00 54.50 162 ASP B O 1
ATOM 1948 N N . PHE B 2 163 ? 3.686 37.246 -23.494 1.00 52.12 163 PHE B N 1
ATOM 1949 C CA . PHE B 2 163 ? 4.815 38.154 -23.658 1.00 49.36 163 PHE B CA 1
ATOM 1950 C C . PHE B 2 163 ? 4.363 39.536 -24.101 1.00 47.96 163 PHE B C 1
ATOM 1951 O O . PHE B 2 163 ? 4.837 40.535 -23.564 1.00 47.48 163 PHE B O 1
ATOM 1959 N N . GLY B 2 164 ? 3.454 39.583 -25.078 1.00 46.33 164 GLY B N 1
ATOM 1960 C CA . GLY B 2 164 ? 2.899 40.840 -25.567 1.00 45.35 164 GLY B CA 1
ATOM 1961 C C . GLY B 2 164 ? 2.178 41.606 -24.470 1.00 44.43 164 GLY B C 1
ATOM 1962 O O . GLY B 2 164 ? 2.315 42.826 -24.350 1.00 43.82 164 GLY B O 1
ATOM 1963 N N . LYS B 2 165 ? 1.413 40.874 -23.669 1.00 44.09 165 LYS B N 1
ATOM 1964 C CA . LYS B 2 165 ? 0.673 41.458 -22.558 1.00 43.88 165 LYS B CA 1
ATOM 1965 C C . LYS B 2 165 ? 1.631 41.930 -21.453 1.00 43.15 165 LYS B C 1
ATOM 1966 O O . LYS B 2 165 ? 1.410 42.991 -20.864 1.00 42.85 165 LYS B O 1
ATOM 1972 N N . LEU B 2 166 ? 2.696 41.158 -21.198 1.00 41.65 166 LEU B N 1
ATOM 1973 C CA . LEU B 2 166 ? 3.732 41.559 -20.240 1.00 40.87 166 LEU B CA 1
ATOM 1974 C C . LEU B 2 166 ? 4.444 42.836 -20.670 1.00 39.73 166 LEU B C 1
ATOM 1975 O O . LEU B 2 166 ? 4.620 43.766 -19.865 1.00 39.40 166 LEU B O 1
ATOM 1980 N N . VAL B 2 167 ? 4.842 42.887 -21.940 1.00 37.71 167 VAL B N 1
ATOM 1981 C CA . VAL B 2 167 ? 5.532 44.050 -22.469 1.00 36.74 167 VAL B CA 1
ATOM 1982 C C . VAL B 2 167 ? 4.654 45.308 -22.409 1.00 36.25 167 VAL B C 1
ATOM 1983 O O . VAL B 2 167 ? 5.139 46.372 -22.066 1.00 35.97 167 VAL B O 1
ATOM 1987 N N . PHE B 2 168 ? 3.378 45.172 -22.748 1.00 35.44 168 PHE B N 1
ATOM 1988 C CA . PHE B 2 168 ? 2.452 46.305 -22.709 1.00 35.65 168 PHE B CA 1
ATOM 1989 C C . PHE B 2 168 ? 2.303 46.884 -21.299 1.00 34.75 168 PHE B C 1
ATOM 1990 O O . PHE B 2 168 ? 2.338 48.102 -21.124 1.00 34.70 168 PHE B O 1
ATOM 1998 N N . VAL B 2 169 ? 2.101 46.009 -20.313 1.00 34.19 169 VAL B N 1
ATOM 1999 C CA . VAL B 2 169 ? 1.993 46.434 -18.921 1.00 34.03 169 VAL B CA 1
ATOM 2000 C C . VAL B 2 169 ? 3.285 47.104 -18.444 1.00 33.42 169 VAL B C 1
ATOM 2001 O O . VAL B 2 169 ? 3.225 48.159 -17.790 1.00 33.11 169 VAL B O 1
ATOM 2005 N N . LEU B 2 170 ? 4.441 46.528 -18.781 1.00 32.13 170 LEU B N 1
ATOM 2006 C CA . LEU B 2 170 ? 5.730 47.165 -18.466 1.00 32.79 170 LEU B CA 1
ATOM 2007 C C . LEU B 2 170 ? 5.846 48.571 -19.079 1.00 32.63 170 LEU B C 1
ATOM 2008 O O . LEU B 2 170 ? 6.235 49.513 -18.397 1.00 32.82 170 LEU B O 1
ATOM 2013 N N . LYS B 2 171 ? 5.488 48.702 -20.355 1.00 32.19 171 LYS B N 1
ATOM 2014 C CA . LYS B 2 171 ? 5.434 50.013 -21.015 1.00 33.18 171 LYS B CA 1
ATOM 2015 C C . LYS B 2 171 ? 4.515 51.009 -20.282 1.00 31.70 171 LYS B C 1
ATOM 2016 O O . LYS B 2 171 ? 4.858 52.164 -20.137 1.00 31.35 171 LYS B O 1
ATOM 2022 N N . CYS B 2 172 ? 3.359 50.549 -19.834 1.00 31.92 172 CYS B N 1
ATOM 2023 C CA . CYS B 2 172 ? 2.408 51.409 -19.111 1.00 33.03 172 CYS B CA 1
ATOM 2024 C C . CYS B 2 172 ? 3.041 51.945 -17.820 1.00 33.14 172 CYS B C 1
ATOM 2025 O O . CYS B 2 172 ? 2.922 53.133 -17.495 1.00 33.35 172 CYS B O 1
ATOM 2028 N N . ILE B 2 173 ? 3.753 51.069 -17.111 1.00 33.55 173 ILE B N 1
ATOM 2029 C CA . ILE B 2 173 ? 4.390 51.417 -15.842 1.00 33.76 173 ILE B CA 1
ATOM 2030 C C . ILE B 2 173 ? 5.502 52.437 -16.065 1.00 35.32 173 ILE B C 1
ATOM 2031 O O . ILE B 2 173 ? 5.585 53.427 -15.330 1.00 34.76 173 ILE B O 1
ATOM 2036 N N . LYS B 2 174 ? 6.320 52.211 -17.097 1.00 36.40 174 LYS B N 1
ATOM 2037 C CA . LYS B 2 174 ? 7.355 53.162 -17.531 1.00 38.48 174 LYS B CA 1
ATOM 2038 C C . LYS B 2 174 ? 6.777 54.508 -18.006 1.00 38.61 174 LYS B C 1
ATOM 2039 O O . LYS B 2 174 ? 7.345 55.563 -17.712 1.00 39.33 174 LYS B O 1
ATOM 2045 N N . ASP B 2 175 ? 5.651 54.469 -18.723 1.00 38.26 175 ASP B N 1
ATOM 2046 C CA . ASP B 2 175 ? 5.020 55.677 -19.251 1.00 38.21 175 ASP B CA 1
ATOM 2047 C C . ASP B 2 175 ? 4.391 56.531 -18.150 1.00 37.82 175 ASP B C 1
ATOM 2048 O O . ASP B 2 175 ? 4.275 57.751 -18.281 1.00 37.86 175 ASP B O 1
ATOM 2053 N N . MET B 2 176 ? 4.032 55.882 -17.051 1.00 37.35 176 MET B N 1
ATOM 2054 C CA . MET B 2 176 ? 3.641 56.552 -15.835 1.00 37.08 176 MET B CA 1
ATOM 2055 C C . MET B 2 176 ? 4.751 57.497 -15.344 1.00 38.21 176 MET B C 1
ATOM 2056 O O . MET B 2 176 ? 4.453 58.571 -14.816 1.00 38.45 176 MET B O 1
ATOM 2061 N N . TYR B 2 177 ? 6.004 57.107 -15.616 1.00 39.00 177 TYR B N 1
ATOM 2062 C CA . TYR B 2 177 ? 7.258 57.509 -14.911 1.00 40.02 177 TYR B CA 1
ATOM 2063 C C . TYR B 2 177 ? 7.301 56.802 -13.535 1.00 39.76 177 TYR B C 1
ATOM 2064 O O . TYR B 2 177 ? 7.597 57.389 -12.487 1.00 40.16 177 TYR B O 1
ATOM 2073 N N . ALA B 2 178 ? 7.006 55.508 -13.595 1.00 38.63 178 ALA B N 1
ATOM 2074 C CA . ALA B 2 178 ? 6.463 54.709 -12.479 1.00 37.88 178 ALA B CA 1
ATOM 2075 C C . ALA B 2 178 ? 6.461 55.275 -11.062 1.00 37.67 178 ALA B C 1
ATOM 2076 O O . ALA B 2 178 ? 6.933 56.387 -10.823 1.00 38.04 178 ALA B O 1
#

Sequence (259 aa):
MLVKTISRTIESQPTLDVIATLPADDRSKKIPISLVVGFKQESSSLSCYYYAIPLMRSNVVGIPLLDTKDDRIRDMARHMATIISERFNRPCYVTWSSLPSEDPSMLVANHLYILKKCLDLLKTELGMISYEFQTHLPKENKELYVQATHFNNTILLQIRLNGEMDSTYEVSSKGLYDDEEEEFVRDHLSDYQVVTKLGDSADPKVPVVCVQIAELYRRVILPEQFSLLISMSSKIWSADDNDFGKLVFVLKCIKDMYA

CATH classification: 3.30.230.100